Protein AF-A0A1I4B8N2-F1 (afdb_monomer)

Organism: NCBI:txid52441

Foldseek 3Di:
DPDDDPPPDPVNVVVVVVVVVVVVVVVVVVVVVVVVVVVVVLLVVLVVLLCVLCVLLVPAFCLVLLVVLVVQLVQLVVQLVVCVVPVDGDFAADELVVSVVVVVVNLVSLVVSLVSLVVVCVLDVCSVLLSLLLVLLSVQLVVLCVVVSVCDCQRHPYPCCVVCVVSRDNDDPVSSVVSVVSSVSNNVSSVLSVQSSVLSSQQSCCSRCCVVVVHGDDFDDDPDPPRQTRDPVDPVSSVVSVVSSVVRD

Nearest PDB structures (foldseek):
  4tql-assembly1_A  TM=2.173E-01  e=7.889E-01  synthetic construct
  2xra-assembly1_A  TM=4.336E-01  e=7.329E+00  synthetic construct
  6ch2-assembly2_E  TM=2.633E-01  e=3.318E+00  Salmonella enterica subsp. enterica serovar Typhimurium str. LT2
  9ivk-assembly1_A  TM=2.187E-01  e=6.012E+00  artificial sequences

Structure (mmCIF, N/CA/C/O backbone):
data_AF-A0A1I4B8N2-F1
#
_entry.id   AF-A0A1I4B8N2-F1
#
loop_
_atom_site.group_PDB
_atom_site.id
_atom_site.type_symbol
_atom_site.label_atom_id
_atom_site.label_alt_id
_atom_site.label_comp_id
_atom_site.label_asym_id
_atom_site.label_entity_id
_atom_site.label_seq_id
_atom_site.pdbx_PDB_ins_code
_atom_site.Cartn_x
_atom_site.Cartn_y
_atom_site.Cartn_z
_atom_site.occupancy
_atom_site.B_iso_or_equiv
_atom_site.auth_seq_id
_atom_site.auth_comp_id
_atom_site.auth_asym_id
_atom_site.auth_atom_id
_atom_site.pdbx_PDB_model_num
ATOM 1 N N . MET A 1 1 ? 18.619 17.430 -75.298 1.00 40.50 1 MET A N 1
ATOM 2 C CA . MET A 1 1 ? 19.374 16.206 -75.630 1.00 40.50 1 MET A CA 1
ATOM 3 C C . MET A 1 1 ? 20.672 16.285 -74.838 1.00 40.50 1 MET A C 1
ATOM 5 O O . MET A 1 1 ? 21.554 17.033 -75.227 1.00 40.50 1 MET A O 1
ATOM 9 N N . PHE A 1 2 ? 20.723 15.683 -73.644 1.00 41.12 2 PHE A N 1
ATOM 10 C CA . PHE A 1 2 ? 21.960 15.624 -72.857 1.00 41.12 2 PHE A CA 1
ATOM 11 C C . PHE A 1 2 ? 22.847 14.555 -73.503 1.00 41.12 2 PHE A C 1
ATOM 13 O O . PHE A 1 2 ? 22.664 13.366 -73.257 1.00 41.12 2 PHE A O 1
ATOM 20 N N . CYS A 1 3 ? 23.726 14.973 -74.412 1.00 50.66 3 CYS A N 1
ATOM 21 C CA . CYS A 1 3 ? 24.753 14.099 -74.965 1.00 50.66 3 CYS A CA 1
ATOM 22 C C . CYS A 1 3 ? 25.848 13.943 -73.905 1.00 50.66 3 CYS A C 1
ATOM 24 O O . CYS A 1 3 ? 26.567 14.895 -73.616 1.00 50.66 3 CYS A O 1
ATOM 26 N N . PHE A 1 4 ? 25.925 12.761 -73.293 1.00 49.97 4 PHE A N 1
ATOM 27 C CA . PHE A 1 4 ? 27.086 12.345 -72.511 1.00 49.97 4 PHE A CA 1
ATOM 28 C C . PHE A 1 4 ? 28.262 12.169 -73.479 1.00 49.97 4 PHE A C 1
ATOM 30 O O . PHE A 1 4 ? 28.249 11.252 -74.298 1.00 49.97 4 PHE A O 1
ATOM 37 N N . ASP A 1 5 ? 29.242 13.064 -73.406 1.00 55.47 5 ASP A N 1
ATOM 38 C CA . ASP A 1 5 ? 30.529 12.926 -74.089 1.00 55.47 5 ASP A CA 1
ATOM 39 C C . ASP A 1 5 ? 31.440 12.029 -73.218 1.00 55.47 5 ASP A C 1
ATOM 41 O O . ASP A 1 5 ? 31.670 12.368 -72.053 1.00 55.47 5 ASP A O 1
ATOM 45 N N . PRO A 1 6 ? 31.889 10.843 -73.681 1.00 58.75 6 PRO A N 1
ATOM 46 C CA . PRO A 1 6 ? 32.477 9.814 -72.825 1.00 58.75 6 PRO A CA 1
ATOM 47 C C . PRO A 1 6 ? 34.005 9.921 -72.711 1.00 58.75 6 PRO A C 1
ATOM 49 O O . PRO A 1 6 ? 34.690 8.904 -72.587 1.00 58.75 6 PRO A O 1
ATOM 52 N N . THR A 1 7 ? 34.582 11.122 -72.745 1.00 65.56 7 THR A N 1
ATOM 53 C CA . THR A 1 7 ? 35.980 11.281 -72.328 1.00 65.56 7 THR A CA 1
ATOM 54 C C . THR A 1 7 ? 36.017 11.284 -70.805 1.00 65.56 7 THR A C 1
ATOM 56 O O . THR A 1 7 ? 35.696 12.290 -70.176 1.00 65.56 7 THR A O 1
ATOM 59 N N . ILE A 1 8 ? 36.359 10.136 -70.209 1.00 66.06 8 ILE A N 1
ATOM 60 C CA . ILE A 1 8 ? 36.579 9.997 -68.764 1.00 66.06 8 ILE A CA 1
ATOM 61 C C . ILE A 1 8 ? 37.771 10.880 -68.385 1.00 66.06 8 ILE A C 1
ATOM 63 O O . ILE A 1 8 ? 38.924 10.458 -68.441 1.00 66.06 8 ILE A O 1
ATOM 67 N N . ASP A 1 9 ? 37.482 12.126 -68.039 1.00 77.31 9 ASP A N 1
ATOM 68 C CA . ASP A 1 9 ? 38.443 13.056 -67.470 1.00 77.31 9 ASP A CA 1
ATOM 69 C C . ASP A 1 9 ? 38.510 12.862 -65.945 1.00 77.31 9 ASP A C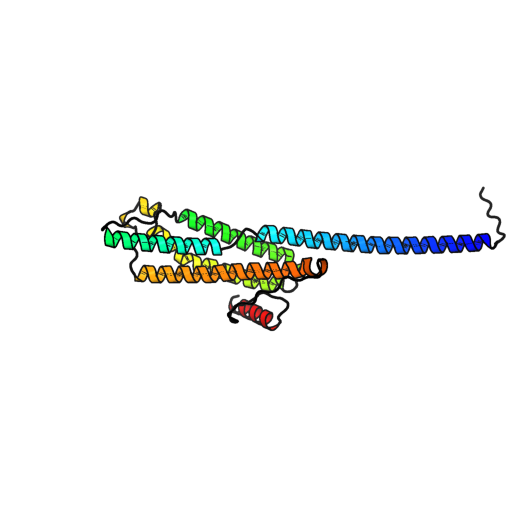 1
ATOM 71 O O . ASP A 1 9 ? 37.558 12.396 -65.308 1.00 77.31 9 ASP A O 1
ATOM 75 N N . TRP A 1 10 ? 39.637 13.227 -65.336 1.00 77.25 10 TRP A N 1
ATOM 76 C CA . TRP A 1 10 ? 39.866 13.124 -63.891 1.00 77.25 10 TRP A CA 1
ATOM 77 C C . TRP A 1 10 ? 38.768 13.829 -63.079 1.00 77.25 10 TRP A C 1
ATOM 79 O O . TRP A 1 10 ? 38.344 13.349 -62.025 1.00 77.25 10 TRP A O 1
ATOM 89 N N . SER A 1 11 ? 38.238 14.924 -63.625 1.00 77.88 11 SER A N 1
ATOM 90 C CA . SER A 1 11 ? 37.082 15.650 -63.097 1.00 77.88 11 SER A CA 1
ATOM 91 C C . SER A 1 11 ? 35.837 14.765 -62.921 1.00 77.88 11 SER A C 1
ATOM 93 O O . SER A 1 11 ? 35.158 14.860 -61.898 1.00 77.88 11 SER A O 1
ATOM 95 N N . THR A 1 12 ? 35.574 13.848 -63.858 1.00 79.38 12 THR A N 1
ATOM 96 C CA . THR A 1 12 ? 34.427 12.926 -63.818 1.00 79.38 12 THR A CA 1
ATOM 97 C C . THR A 1 12 ? 34.603 11.879 -62.716 1.00 79.38 12 THR A C 1
ATOM 99 O O . THR A 1 12 ? 33.656 11.581 -61.991 1.00 79.38 12 THR A O 1
ATOM 102 N N . ILE A 1 13 ? 35.825 11.368 -62.521 1.00 82.38 13 ILE A N 1
ATOM 103 C CA . ILE A 1 13 ? 36.146 10.414 -61.444 1.00 82.38 13 ILE A CA 1
ATOM 104 C C . ILE A 1 13 ? 35.958 11.072 -60.071 1.00 82.38 13 ILE A C 1
ATOM 106 O O . ILE A 1 13 ? 35.319 10.493 -59.191 1.00 82.38 13 ILE A O 1
ATOM 110 N N . VAL A 1 14 ? 36.450 12.303 -59.892 1.00 81.88 14 VAL A N 1
ATOM 111 C CA . VAL A 1 14 ? 36.293 13.062 -58.639 1.00 81.88 14 VAL A CA 1
ATOM 112 C C . VAL A 1 14 ? 34.818 13.345 -58.334 1.00 81.88 14 VAL A C 1
ATOM 114 O O . VAL A 1 14 ? 34.396 13.187 -57.188 1.00 81.88 14 VAL A O 1
ATOM 117 N N . GLN A 1 15 ? 34.013 13.703 -59.339 1.00 82.38 15 GLN A N 1
ATOM 118 C CA . GLN A 1 15 ? 32.567 13.901 -59.169 1.00 82.38 15 GLN A CA 1
ATOM 119 C C . GLN A 1 15 ? 31.849 12.611 -58.755 1.00 82.38 15 GLN A C 1
ATOM 121 O O . GLN A 1 15 ? 30.998 12.642 -57.865 1.00 82.38 15 GLN A O 1
ATOM 126 N N . LEU A 1 16 ? 32.218 11.471 -59.344 1.00 85.00 16 LEU A N 1
ATOM 127 C CA . LEU A 1 16 ? 31.622 10.169 -59.035 1.00 85.00 16 LEU A CA 1
ATOM 128 C C . LEU A 1 16 ? 31.976 9.716 -57.607 1.00 85.00 16 LEU A C 1
ATOM 130 O O . LEU A 1 16 ? 31.099 9.279 -56.861 1.00 85.00 16 LEU A O 1
ATOM 134 N N . VAL A 1 17 ? 33.231 9.909 -57.183 1.00 86.75 17 VAL A N 1
ATOM 135 C CA . VAL A 1 17 ? 33.668 9.664 -55.797 1.00 86.75 17 VAL A CA 1
ATOM 136 C C . VAL A 1 17 ? 32.952 10.600 -54.820 1.00 86.75 17 VAL A C 1
ATOM 138 O O . VAL A 1 17 ? 32.437 10.138 -53.804 1.00 86.75 17 VAL A O 1
ATOM 141 N N . GLY A 1 18 ? 32.854 11.896 -55.132 1.00 86.06 18 GLY A N 1
ATOM 142 C CA . GLY A 1 18 ? 32.132 12.867 -54.305 1.00 86.06 18 GLY A CA 1
ATOM 143 C C . GLY A 1 18 ? 30.652 12.510 -54.135 1.00 86.06 18 GLY A C 1
ATOM 144 O O . GLY A 1 18 ? 30.121 12.583 -53.027 1.00 86.06 18 GLY A O 1
ATOM 145 N N . PHE A 1 19 ? 30.004 12.043 -55.204 1.00 88.69 19 PHE A N 1
ATOM 146 C CA . PHE A 1 19 ? 28.618 11.578 -55.173 1.00 88.69 19 PHE A CA 1
ATOM 147 C C . PHE A 1 19 ? 28.444 10.313 -54.320 1.00 88.69 19 PHE A C 1
ATOM 149 O O . PHE A 1 19 ? 27.523 10.245 -53.505 1.00 88.69 19 PHE A O 1
ATOM 156 N N . LEU A 1 20 ? 29.354 9.339 -54.431 1.00 89.38 20 LEU A N 1
ATOM 157 C CA . LEU A 1 20 ? 29.340 8.137 -53.589 1.00 89.38 20 LEU A CA 1
ATOM 158 C C . LEU A 1 20 ? 29.527 8.473 -52.103 1.00 89.38 20 LEU A C 1
ATOM 160 O O . LEU A 1 20 ? 28.784 7.968 -51.262 1.00 89.38 20 LEU A O 1
ATOM 164 N N . VAL A 1 21 ? 30.469 9.362 -51.774 1.00 91.06 21 VAL A N 1
ATOM 165 C CA . VAL A 1 21 ? 30.689 9.829 -50.396 1.00 91.06 21 VAL A CA 1
ATOM 166 C C . VAL A 1 21 ? 29.456 10.561 -49.861 1.00 91.06 21 VAL A C 1
ATOM 168 O O . VAL A 1 21 ? 29.052 10.320 -48.721 1.00 91.06 21 VAL A O 1
ATOM 171 N N . ALA A 1 22 ? 28.813 11.406 -50.672 1.00 87.62 22 ALA A N 1
ATOM 172 C CA . ALA A 1 22 ? 27.570 12.074 -50.297 1.00 87.62 22 ALA A CA 1
ATOM 173 C C . ALA A 1 22 ? 26.444 11.063 -50.013 1.00 87.62 22 ALA A C 1
ATOM 175 O O . ALA A 1 22 ? 25.787 11.165 -48.977 1.00 87.62 22 ALA A O 1
ATOM 176 N N . ILE A 1 23 ? 26.269 10.045 -50.864 1.00 90.44 23 ILE A N 1
ATOM 177 C CA . ILE A 1 23 ? 25.277 8.978 -50.660 1.00 90.44 23 ILE A CA 1
ATOM 178 C C . ILE A 1 23 ? 25.532 8.229 -49.348 1.00 90.44 23 ILE A C 1
ATOM 180 O O . ILE A 1 23 ? 24.618 8.084 -48.535 1.00 90.44 23 ILE A O 1
ATOM 184 N N . VAL A 1 24 ? 26.767 7.774 -49.113 1.00 91.56 24 VAL A N 1
ATOM 185 C CA . VAL A 1 24 ? 27.136 7.057 -47.880 1.00 91.56 24 VAL A CA 1
ATOM 186 C C . VAL A 1 24 ? 26.887 7.929 -46.650 1.00 91.56 24 VAL A C 1
ATOM 188 O O . VAL A 1 24 ? 26.341 7.452 -45.655 1.00 91.56 24 VAL A O 1
ATOM 191 N N . THR A 1 25 ? 27.218 9.219 -46.731 1.00 91.00 25 THR A N 1
ATOM 192 C CA . THR A 1 25 ? 26.997 10.180 -45.644 1.00 91.00 25 THR A CA 1
ATOM 193 C C . THR A 1 25 ? 25.508 10.352 -45.344 1.00 91.00 25 THR A C 1
ATOM 195 O O . THR A 1 25 ? 25.118 10.312 -44.179 1.00 91.00 25 THR A O 1
ATOM 198 N N . VAL A 1 26 ? 24.659 10.477 -46.371 1.00 90.69 26 VAL A N 1
ATOM 199 C CA . VAL A 1 26 ? 23.196 10.564 -46.212 1.00 90.69 26 VAL A CA 1
ATOM 200 C C . VAL A 1 26 ? 22.637 9.286 -45.588 1.00 90.69 26 VAL A C 1
ATOM 202 O O . VAL A 1 26 ? 21.861 9.371 -44.639 1.00 90.69 26 VAL A O 1
ATOM 205 N N . PHE A 1 27 ? 23.060 8.100 -46.040 1.00 89.31 27 PHE A N 1
ATOM 206 C CA . PHE A 1 27 ? 22.623 6.835 -45.437 1.00 89.31 27 PHE A CA 1
ATOM 207 C C . PHE A 1 27 ? 23.040 6.714 -43.970 1.00 89.31 27 PHE A C 1
ATOM 209 O O . PHE A 1 27 ? 22.224 6.327 -43.130 1.00 89.31 27 PHE A O 1
ATOM 216 N N . TYR 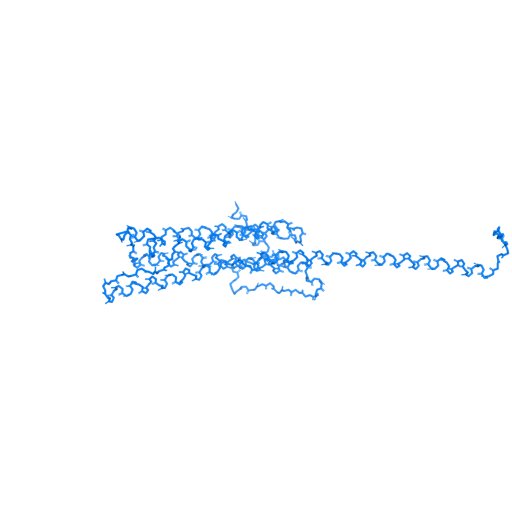A 1 28 ? 24.281 7.085 -43.648 1.00 92.94 28 TYR A N 1
ATOM 217 C CA . TYR A 1 28 ? 24.771 7.099 -42.274 1.00 92.94 28 TYR A CA 1
ATOM 218 C C . TYR A 1 28 ? 23.970 8.077 -41.401 1.00 92.94 28 TYR A C 1
ATOM 220 O O . TYR A 1 28 ? 23.503 7.701 -40.325 1.00 92.94 28 TYR A O 1
ATOM 228 N N . GLN A 1 29 ? 23.727 9.300 -41.886 1.00 87.44 29 GLN A N 1
ATOM 229 C CA . GLN A 1 29 ? 22.926 10.307 -41.184 1.00 87.44 29 GLN A CA 1
ATOM 230 C C . GLN A 1 29 ? 21.475 9.862 -40.989 1.00 87.44 29 GLN A C 1
ATOM 232 O O . GLN A 1 29 ? 20.949 9.994 -39.887 1.00 87.44 29 GLN A O 1
ATOM 237 N N . MET A 1 30 ? 20.834 9.287 -42.009 1.00 88.06 30 MET A N 1
ATOM 238 C CA . MET A 1 30 ? 19.473 8.757 -41.895 1.00 88.06 30 MET A CA 1
ATOM 239 C C . MET A 1 30 ? 19.398 7.617 -40.879 1.00 88.06 30 MET A C 1
ATOM 241 O O . MET A 1 30 ? 18.445 7.545 -40.104 1.00 88.06 30 MET A O 1
ATOM 245 N N . HIS A 1 31 ? 20.390 6.724 -40.856 1.00 88.50 31 HIS A N 1
ATOM 246 C CA . HIS A 1 31 ? 20.424 5.640 -39.880 1.00 88.50 31 HIS A CA 1
ATOM 247 C C . HIS A 1 31 ? 20.619 6.173 -38.454 1.00 88.50 31 HIS A C 1
ATOM 249 O O . HIS A 1 31 ? 19.859 5.810 -37.555 1.00 88.50 31 HIS A O 1
ATOM 255 N N . ALA A 1 32 ? 21.558 7.104 -38.261 1.00 89.19 32 ALA A N 1
ATOM 256 C CA . ALA A 1 32 ? 21.772 7.778 -36.983 1.00 89.19 32 ALA A CA 1
ATOM 257 C C . ALA A 1 32 ? 20.516 8.537 -36.514 1.00 89.19 32 ALA A C 1
ATOM 259 O O . ALA A 1 32 ? 20.112 8.402 -35.362 1.00 89.19 32 ALA A O 1
ATOM 260 N N . GLN A 1 33 ? 19.834 9.260 -37.409 1.00 89.06 33 GLN A N 1
ATOM 261 C CA . GLN A 1 33 ? 18.582 9.960 -37.103 1.00 89.06 33 GLN A CA 1
ATOM 262 C C . GLN A 1 33 ? 17.455 9.002 -36.711 1.00 89.06 33 GLN A C 1
ATOM 264 O O . GLN A 1 33 ? 16.741 9.273 -35.748 1.00 89.06 33 GLN A O 1
ATOM 269 N N . ARG A 1 34 ? 17.294 7.867 -37.405 1.00 88.56 34 ARG A N 1
ATOM 270 C CA . ARG A 1 34 ? 16.289 6.851 -37.039 1.00 88.56 34 ARG A CA 1
ATOM 271 C C . ARG A 1 34 ? 16.570 6.255 -35.663 1.00 88.56 34 ARG A C 1
ATOM 273 O O . ARG A 1 34 ? 15.633 6.046 -34.896 1.00 88.56 34 ARG A O 1
ATOM 280 N N . ASN A 1 35 ? 17.839 6.016 -35.339 1.00 90.00 35 ASN A N 1
ATOM 281 C CA . ASN A 1 35 ? 18.234 5.523 -34.021 1.00 90.00 35 ASN A CA 1
ATOM 282 C C . ASN A 1 35 ? 17.933 6.559 -32.928 1.00 90.00 35 ASN A C 1
ATOM 284 O O . ASN A 1 35 ? 17.297 6.207 -31.938 1.00 90.00 35 ASN A O 1
ATOM 288 N N . LEU A 1 36 ? 18.263 7.836 -33.153 1.00 88.38 36 LEU A N 1
ATOM 289 C CA . LEU A 1 36 ? 17.931 8.932 -32.233 1.00 88.38 36 LEU A CA 1
ATOM 290 C C . LEU A 1 36 ? 16.417 9.109 -32.048 1.00 88.38 36 LEU A C 1
ATOM 292 O O . LEU A 1 36 ? 15.953 9.305 -30.930 1.00 88.38 36 LEU A O 1
ATOM 296 N N . GLN A 1 37 ? 15.624 9.004 -33.118 1.00 89.12 37 GLN A N 1
ATOM 297 C CA . GLN A 1 37 ? 14.160 9.060 -33.028 1.00 89.12 37 GLN A CA 1
ATOM 298 C C . GLN A 1 37 ? 13.593 7.884 -32.233 1.00 89.12 37 GLN A C 1
ATOM 300 O O . GLN A 1 37 ? 12.707 8.072 -31.402 1.00 89.12 37 GLN A O 1
ATOM 305 N N . ARG A 1 38 ? 14.113 6.673 -32.464 1.00 89.44 38 ARG A N 1
ATOM 306 C CA . ARG A 1 38 ? 13.703 5.475 -31.727 1.00 89.44 38 ARG A CA 1
ATOM 307 C C . ARG A 1 38 ? 14.038 5.595 -30.245 1.00 89.44 38 ARG A C 1
ATOM 309 O O . ARG A 1 38 ? 13.217 5.227 -29.410 1.00 89.44 38 ARG A O 1
ATOM 316 N N . GLU A 1 39 ? 15.228 6.094 -29.928 1.00 88.25 39 GLU A N 1
ATOM 317 C CA . GLU A 1 39 ? 15.654 6.323 -28.552 1.00 88.25 39 GLU A CA 1
ATOM 318 C C . GLU A 1 39 ? 14.778 7.381 -27.885 1.00 88.25 39 GLU A C 1
ATOM 320 O O . GLU A 1 39 ? 14.166 7.085 -26.864 1.00 88.25 39 GLU A O 1
ATOM 325 N N . LYS A 1 40 ? 14.595 8.544 -28.516 1.00 89.62 40 LYS A N 1
ATOM 326 C CA . LYS A 1 40 ? 13.701 9.597 -28.024 1.00 89.62 40 LYS A CA 1
ATOM 327 C C . LYS A 1 40 ? 12.291 9.069 -27.745 1.00 89.62 40 LYS A C 1
ATOM 329 O O . LYS A 1 40 ? 11.766 9.275 -26.657 1.00 89.62 40 LYS A O 1
ATOM 334 N N . HIS A 1 41 ? 11.703 8.329 -28.686 1.00 89.81 41 HIS A N 1
ATOM 335 C CA . HIS A 1 41 ? 10.361 7.773 -28.513 1.00 89.81 41 HIS A CA 1
ATOM 336 C C . HIS A 1 41 ? 10.294 6.757 -27.365 1.00 89.81 41 HIS A C 1
ATOM 338 O O . HIS A 1 41 ? 9.332 6.733 -26.600 1.00 89.81 41 HIS A O 1
ATOM 344 N N . ARG A 1 42 ? 11.334 5.931 -27.198 1.00 87.19 42 ARG A N 1
ATOM 345 C CA . ARG A 1 42 ? 11.434 5.010 -26.061 1.00 87.19 42 ARG A CA 1
ATOM 346 C C . ARG A 1 42 ? 11.479 5.768 -24.733 1.00 87.19 42 ARG A C 1
ATOM 348 O O . ARG A 1 42 ? 10.791 5.365 -23.802 1.00 87.19 42 ARG A O 1
ATOM 355 N N . GLN A 1 43 ? 12.259 6.843 -24.653 1.00 89.44 43 GLN A N 1
ATOM 356 C CA . GLN A 1 43 ? 12.365 7.669 -23.448 1.00 89.44 43 GLN A CA 1
ATOM 357 C C . GLN A 1 43 ? 11.028 8.345 -23.115 1.00 89.44 43 GLN A C 1
ATOM 359 O O . GLN A 1 43 ? 10.576 8.282 -21.974 1.00 89.44 43 GLN A O 1
ATOM 364 N N . GLU A 1 44 ? 10.345 8.907 -24.115 1.00 90.19 44 GLU A N 1
ATOM 365 C CA . GLU A 1 44 ? 9.002 9.485 -23.960 1.00 90.19 44 GLU A CA 1
ATOM 366 C C . GLU A 1 44 ? 7.991 8.450 -23.442 1.00 90.19 44 GLU A C 1
ATOM 368 O O . GLU A 1 44 ? 7.220 8.736 -22.525 1.00 90.19 44 GLU A O 1
ATOM 373 N N . LEU A 1 45 ? 8.024 7.222 -23.974 1.00 88.31 45 LEU A N 1
ATOM 374 C CA . LEU A 1 45 ? 7.178 6.126 -23.497 1.00 88.31 45 LEU A CA 1
ATOM 375 C C . LEU A 1 45 ? 7.493 5.735 -22.047 1.00 88.31 45 LEU A C 1
ATOM 377 O O . LEU A 1 45 ? 6.564 5.482 -21.279 1.00 88.31 45 LEU A O 1
ATOM 381 N N . GLN A 1 46 ? 8.771 5.692 -21.658 1.00 89.25 46 GLN A N 1
ATOM 382 C CA . GLN A 1 46 ? 9.182 5.386 -20.283 1.00 89.25 46 GLN A CA 1
ATOM 383 C C . GLN A 1 46 ? 8.672 6.439 -19.297 1.00 89.25 46 GLN A C 1
ATOM 385 O O . GLN A 1 46 ? 8.062 6.082 -18.288 1.00 89.25 46 GLN A O 1
ATOM 390 N N . VAL A 1 47 ? 8.861 7.722 -19.615 1.00 89.06 47 VAL A N 1
ATOM 391 C CA . VAL A 1 47 ? 8.392 8.841 -18.786 1.00 89.06 47 VAL A CA 1
ATOM 392 C C . VAL A 1 47 ? 6.867 8.844 -18.695 1.00 89.06 47 VAL A C 1
ATOM 394 O O . VAL A 1 47 ? 6.330 8.827 -17.593 1.00 89.06 47 VAL A O 1
ATOM 397 N N . SER A 1 48 ? 6.159 8.746 -19.825 1.00 89.31 48 SER A N 1
ATOM 398 C CA . SER A 1 48 ? 4.689 8.732 -19.834 1.00 89.31 48 SER A CA 1
ATOM 399 C C . SER A 1 48 ? 4.106 7.538 -19.071 1.00 89.31 48 SER A C 1
ATOM 401 O O . SER A 1 48 ? 3.070 7.655 -18.416 1.00 89.31 48 SER A O 1
ATOM 403 N N . THR A 1 49 ? 4.760 6.375 -19.139 1.00 86.56 49 THR A N 1
ATOM 404 C CA . THR A 1 49 ? 4.349 5.192 -18.372 1.00 86.56 49 THR A CA 1
ATOM 405 C C . THR A 1 49 ? 4.537 5.421 -16.877 1.00 86.56 49 THR A C 1
ATOM 407 O O . THR A 1 49 ? 3.622 5.148 -16.102 1.00 86.56 49 THR A O 1
ATOM 410 N N . TYR A 1 50 ? 5.687 5.967 -16.474 1.00 88.62 50 TYR A N 1
ATOM 411 C CA . TYR A 1 50 ? 5.959 6.303 -15.080 1.00 88.62 50 TYR A CA 1
ATOM 412 C C . TYR A 1 50 ? 4.940 7.309 -14.529 1.00 88.62 50 TYR A C 1
ATOM 414 O O . TYR A 1 50 ? 4.345 7.056 -13.486 1.00 88.62 50 TYR A O 1
ATOM 422 N N . GLU A 1 51 ? 4.681 8.403 -15.251 1.00 88.25 51 GLU A N 1
ATOM 423 C CA . GLU A 1 51 ? 3.717 9.435 -14.848 1.00 88.25 51 GLU A CA 1
ATOM 424 C C . GLU A 1 51 ? 2.318 8.851 -14.620 1.00 88.25 51 GLU A C 1
ATOM 426 O O . GLU A 1 51 ? 1.725 9.076 -13.567 1.00 88.25 51 GLU A O 1
ATOM 431 N N . LYS A 1 52 ? 1.825 8.017 -15.548 1.00 86.00 52 LYS A N 1
ATOM 432 C CA . LYS A 1 52 ? 0.513 7.353 -15.426 1.00 86.00 52 LYS A CA 1
ATOM 433 C C . LYS A 1 52 ? 0.414 6.429 -14.213 1.00 86.00 52 LYS A C 1
ATOM 435 O O . LYS A 1 52 ? -0.666 6.291 -13.636 1.00 86.00 52 LYS A O 1
ATOM 440 N N . ILE A 1 53 ? 1.505 5.749 -13.860 1.00 84.69 53 ILE A N 1
ATOM 441 C CA . ILE A 1 53 ? 1.548 4.864 -12.691 1.00 84.69 53 ILE A CA 1
ATOM 442 C C . ILE A 1 53 ? 1.569 5.704 -11.411 1.00 84.69 53 ILE A C 1
ATOM 444 O O . ILE A 1 53 ? 0.754 5.477 -10.518 1.00 84.69 53 ILE A O 1
ATOM 448 N N . VAL A 1 54 ? 2.453 6.701 -11.333 1.00 85.19 54 VAL A N 1
ATOM 449 C CA . VAL A 1 54 ? 2.632 7.526 -10.131 1.00 85.19 54 VAL A CA 1
ATOM 450 C C . VAL A 1 54 ? 1.410 8.378 -9.823 1.00 85.19 54 VAL A C 1
ATOM 452 O O . VAL A 1 54 ? 1.013 8.430 -8.662 1.00 85.19 54 VAL A O 1
ATOM 455 N N . GLU A 1 55 ? 0.762 8.970 -10.828 1.00 85.94 55 GLU A N 1
ATOM 456 C CA . GLU A 1 55 ? -0.481 9.737 -10.649 1.00 85.94 55 GLU A CA 1
ATOM 457 C C . GLU A 1 55 ? -1.567 8.907 -9.945 1.00 85.94 55 GLU A C 1
ATOM 459 O O . GLU A 1 55 ? -2.344 9.415 -9.138 1.00 85.94 55 GLU A O 1
ATOM 464 N N . ARG A 1 56 ? -1.600 7.595 -10.204 1.00 80.12 56 ARG A N 1
ATOM 465 C CA . ARG A 1 56 ? -2.545 6.677 -9.560 1.00 80.12 56 ARG A CA 1
ATOM 466 C C . ARG A 1 56 ? -2.103 6.230 -8.169 1.00 80.12 56 ARG A C 1
ATOM 468 O O . ARG A 1 56 ? -2.960 5.870 -7.367 1.00 80.12 56 ARG A O 1
ATOM 475 N N . MET A 1 57 ? -0.803 6.245 -7.880 1.00 80.81 57 MET A N 1
ATOM 476 C CA . MET A 1 57 ? -0.242 5.850 -6.583 1.00 80.81 57 MET A CA 1
ATOM 477 C C . MET A 1 57 ? -0.218 6.995 -5.562 1.00 80.81 57 MET A C 1
ATOM 479 O O . MET A 1 57 ? -0.336 6.740 -4.367 1.00 80.81 57 MET A O 1
ATOM 483 N N . SER A 1 58 ? -0.119 8.254 -6.002 1.00 69.56 58 SER A N 1
ATOM 484 C CA . SER A 1 58 ? 0.143 9.415 -5.136 1.00 69.56 58 SER A CA 1
ATOM 485 C C . SER A 1 58 ? -0.979 9.796 -4.161 1.00 69.56 58 SER A C 1
ATOM 487 O O . SER A 1 58 ? -0.774 10.673 -3.326 1.00 69.56 58 SER A O 1
ATOM 489 N N . PHE A 1 59 ? -2.155 9.163 -4.234 1.00 65.50 59 PHE A N 1
ATOM 490 C CA . PHE A 1 59 ? -3.348 9.586 -3.482 1.00 65.50 59 PHE A CA 1
ATOM 491 C C . PHE A 1 59 ? -3.942 8.525 -2.554 1.00 65.50 59 PHE A C 1
ATOM 493 O O . PHE A 1 59 ? -4.997 8.760 -1.965 1.00 65.50 59 PHE A O 1
ATOM 500 N N . VAL A 1 60 ? -3.309 7.359 -2.409 1.00 80.25 60 VAL A N 1
ATOM 501 C CA . VAL A 1 60 ? -3.924 6.242 -1.684 1.00 80.25 60 VAL A CA 1
ATOM 502 C C . VAL A 1 60 ? -2.961 5.674 -0.648 1.00 80.25 60 VAL A C 1
ATOM 504 O O . VAL A 1 60 ? -2.082 4.883 -0.973 1.00 80.25 60 VAL A O 1
ATOM 507 N N . SER A 1 61 ? -3.149 6.063 0.616 1.00 86.38 61 SER A N 1
ATOM 508 C CA . SER A 1 61 ? -2.429 5.482 1.752 1.00 86.38 61 SER A CA 1
ATOM 509 C C . SER A 1 61 ? -3.399 5.096 2.873 1.00 86.38 61 SER A C 1
ATOM 511 O O . SER A 1 61 ? -4.134 5.960 3.359 1.00 86.38 61 SER A O 1
ATOM 513 N N . PRO A 1 62 ? -3.404 3.827 3.324 1.00 93.31 62 PRO A N 1
ATOM 514 C CA . PRO A 1 62 ? -4.246 3.386 4.437 1.00 93.31 62 PRO A CA 1
ATOM 515 C C . PRO A 1 62 ? -3.763 3.894 5.802 1.00 93.31 62 PRO A C 1
ATOM 517 O O . PRO A 1 62 ? -4.532 3.872 6.760 1.00 93.31 62 PRO A O 1
ATOM 520 N N . VAL A 1 63 ? -2.534 4.419 5.893 1.00 94.19 63 VAL A N 1
ATOM 521 C CA . VAL A 1 63 ? -1.966 4.961 7.139 1.00 94.19 63 VAL A CA 1
ATOM 522 C C . VAL A 1 63 ? -2.819 6.103 7.697 1.00 94.19 63 VAL A C 1
ATOM 524 O O . VAL A 1 63 ? -3.014 6.188 8.905 1.00 94.19 63 VAL A O 1
ATOM 527 N N . GLY A 1 64 ? -3.394 6.947 6.833 1.00 92.81 64 GLY A N 1
ATOM 528 C CA . GLY A 1 64 ? -4.288 8.023 7.273 1.00 92.81 64 GLY A CA 1
ATOM 529 C C . GLY A 1 64 ? -5.513 7.497 8.027 1.00 92.81 64 GLY A C 1
ATOM 530 O O . GLY A 1 64 ? -5.842 8.010 9.092 1.00 92.81 64 GLY A O 1
ATOM 531 N N . VAL A 1 65 ? -6.129 6.420 7.527 1.00 93.94 65 VAL A N 1
ATOM 532 C CA . VAL A 1 65 ? -7.275 5.762 8.177 1.00 93.94 65 VAL A CA 1
ATOM 533 C C . VAL A 1 65 ? -6.856 5.124 9.505 1.00 93.94 65 VAL A C 1
ATOM 535 O O . VAL A 1 65 ? -7.575 5.239 10.495 1.00 93.94 65 VAL A O 1
ATOM 538 N N . ALA A 1 66 ? -5.671 4.507 9.562 1.00 95.06 66 ALA A N 1
ATOM 539 C CA . ALA A 1 66 ? -5.142 3.936 10.802 1.00 95.06 66 ALA A CA 1
ATOM 540 C C . ALA A 1 66 ? -4.955 5.010 11.885 1.00 95.06 66 ALA A C 1
ATOM 542 O O . ALA A 1 66 ? -5.358 4.821 13.032 1.00 95.06 66 ALA A O 1
ATOM 543 N N . MET A 1 67 ? -4.427 6.180 11.510 1.00 95.38 67 MET A N 1
ATOM 544 C CA . MET A 1 67 ? -4.308 7.318 12.425 1.00 95.38 67 MET A CA 1
ATOM 545 C C . MET A 1 67 ? -5.671 7.813 12.913 1.00 95.38 67 MET A C 1
ATOM 547 O O . MET A 1 67 ? -5.815 8.121 14.096 1.00 95.38 67 MET A O 1
ATOM 551 N N . THR A 1 68 ? -6.686 7.841 12.045 1.00 95.19 68 THR A N 1
ATOM 552 C CA . THR A 1 68 ? -8.055 8.177 12.456 1.00 95.19 68 THR A CA 1
ATOM 553 C C . THR A 1 68 ? -8.569 7.221 13.530 1.00 95.19 68 THR A C 1
ATOM 555 O O . THR A 1 68 ? -9.157 7.683 14.505 1.00 95.19 68 THR A O 1
ATOM 558 N N . PHE A 1 69 ? -8.302 5.916 13.430 1.00 96.25 69 PHE A N 1
ATOM 559 C CA . PHE A 1 69 ? -8.720 4.971 14.467 1.00 96.25 69 PHE A CA 1
ATOM 560 C C . PHE A 1 69 ? -8.036 5.193 15.816 1.00 96.25 69 PHE A C 1
ATOM 562 O O . PHE A 1 69 ? -8.710 5.133 16.844 1.00 96.25 69 PHE A O 1
ATOM 569 N N . HIS A 1 70 ? -6.749 5.543 15.842 1.00 96.00 70 HIS A N 1
ATOM 570 C CA . HIS A 1 70 ? -6.093 5.937 17.094 1.00 96.00 70 HIS A CA 1
ATOM 571 C C . HIS A 1 70 ? -6.710 7.204 17.708 1.00 96.00 70 HIS A C 1
ATOM 573 O O . HIS A 1 70 ? -6.869 7.283 18.927 1.00 96.00 70 HIS A O 1
ATOM 579 N N . ILE A 1 71 ? -7.104 8.180 16.883 1.00 96.12 71 ILE A N 1
ATOM 580 C CA . ILE A 1 71 ? -7.804 9.387 17.353 1.00 96.12 71 ILE A CA 1
ATOM 581 C C . ILE A 1 71 ? -9.167 9.018 17.953 1.00 96.12 71 ILE A C 1
ATOM 583 O O . ILE A 1 71 ? -9.519 9.505 19.029 1.00 96.12 71 ILE A O 1
ATOM 587 N N . VAL A 1 72 ? -9.916 8.132 17.289 1.00 95.06 72 VAL A N 1
ATOM 588 C CA . VAL A 1 72 ? -11.200 7.614 17.786 1.00 95.06 72 VAL A CA 1
ATOM 589 C C . VAL A 1 72 ? -11.017 6.913 19.134 1.00 95.06 72 VAL A C 1
ATOM 591 O O . VAL A 1 72 ? -11.770 7.192 20.066 1.00 95.06 72 VAL A O 1
ATOM 594 N N . TYR A 1 73 ? -9.994 6.066 19.271 1.00 95.44 73 TYR A N 1
ATOM 595 C CA . TYR A 1 73 ? -9.665 5.392 20.528 1.00 95.44 73 TYR A CA 1
ATOM 596 C C . TYR A 1 73 ? -9.402 6.386 21.665 1.00 95.44 73 TYR A C 1
ATOM 598 O O . TYR A 1 73 ? -10.041 6.306 22.712 1.00 95.44 73 TYR A O 1
ATOM 606 N N . GLY A 1 74 ? -8.526 7.373 21.447 1.00 95.69 74 GLY A N 1
ATOM 607 C CA . GLY A 1 74 ? -8.222 8.380 22.467 1.00 95.69 74 GLY A CA 1
ATOM 608 C C . GLY A 1 74 ? -9.443 9.229 22.843 1.00 95.69 74 GLY A C 1
ATOM 609 O O . GLY A 1 74 ? -9.613 9.622 23.996 1.00 95.69 74 GLY A O 1
ATOM 610 N N . ALA A 1 75 ? -10.345 9.497 21.898 1.00 95.25 75 ALA A N 1
ATOM 611 C CA . ALA A 1 75 ? -11.597 10.186 22.198 1.00 95.25 75 ALA A CA 1
ATOM 612 C C . ALA A 1 75 ? -12.560 9.325 23.034 1.00 95.25 75 ALA A C 1
ATOM 614 O O . ALA A 1 75 ? -13.212 9.854 23.936 1.00 95.25 75 ALA A O 1
ATOM 615 N N . LEU A 1 76 ? -12.635 8.017 22.763 1.00 94.38 76 LEU A N 1
ATOM 616 C CA . LEU A 1 76 ? -13.426 7.065 23.551 1.00 94.38 76 LEU A CA 1
ATOM 617 C C . LEU A 1 76 ? -12.904 6.950 24.985 1.00 94.38 76 LEU A C 1
ATOM 619 O O . LEU A 1 76 ? -13.693 7.009 25.927 1.00 94.38 76 LEU A O 1
ATOM 623 N N . GLU A 1 77 ? -11.588 6.847 25.157 1.00 94.25 77 GLU A N 1
ATOM 624 C CA . GLU A 1 77 ? -10.942 6.808 26.471 1.00 94.25 77 GLU A CA 1
ATOM 625 C C . GLU A 1 77 ? -11.272 8.071 27.281 1.00 94.25 77 GLU A C 1
ATOM 627 O O . GLU A 1 77 ? -11.782 7.993 28.401 1.00 94.25 77 GLU A O 1
ATOM 632 N N . ASN A 1 78 ? -11.121 9.248 26.666 1.00 94.00 78 ASN A N 1
ATOM 633 C CA . ASN A 1 78 ? -11.491 10.523 27.281 1.00 94.00 78 ASN A CA 1
ATOM 634 C C . ASN A 1 78 ? -12.983 10.607 27.649 1.00 94.00 78 ASN A C 1
ATOM 636 O O . ASN A 1 78 ? -13.334 11.205 28.668 1.00 94.00 78 ASN A O 1
ATOM 640 N N . ALA A 1 79 ? -13.875 10.028 26.840 1.00 92.25 79 ALA A N 1
ATOM 641 C CA . ALA A 1 79 ? -15.307 9.983 27.137 1.00 92.25 79 ALA A CA 1
ATOM 642 C C . ALA A 1 79 ? -15.613 9.121 28.374 1.00 92.25 79 ALA A C 1
ATOM 644 O O . ALA A 1 79 ? -16.460 9.489 29.193 1.00 92.25 79 ALA A O 1
ATOM 645 N N . VAL A 1 80 ? -14.905 8.001 28.545 1.00 91.94 80 VAL A N 1
ATOM 646 C CA . VAL A 1 80 ? -15.049 7.128 29.720 1.00 91.94 80 VAL A CA 1
ATOM 647 C C . VAL A 1 80 ? -14.456 7.771 30.973 1.00 91.94 80 VAL A C 1
ATOM 649 O O . VAL A 1 80 ? -15.099 7.744 32.021 1.00 91.94 80 VAL A O 1
ATOM 652 N N . ILE A 1 81 ? -13.299 8.430 30.870 1.00 92.31 81 ILE A N 1
ATOM 653 C CA . ILE A 1 81 ? -12.713 9.195 31.984 1.00 92.31 81 ILE A CA 1
ATOM 654 C C . ILE A 1 81 ? -13.695 10.272 32.463 1.00 92.31 81 ILE A C 1
ATOM 656 O O . ILE A 1 81 ? -14.041 10.314 33.643 1.00 92.31 81 ILE A O 1
ATOM 660 N N . LYS A 1 82 ? -14.251 11.068 31.540 1.00 92.31 82 LYS A N 1
ATOM 661 C CA . LYS A 1 82 ? -15.257 12.090 31.873 1.00 92.31 82 LYS A CA 1
ATOM 662 C C . LYS A 1 82 ? -16.507 11.504 32.515 1.00 92.31 82 LYS A C 1
ATOM 664 O O . LYS A 1 82 ? -17.062 12.121 33.422 1.00 92.31 82 LYS A O 1
ATOM 669 N N . LYS A 1 83 ? -16.962 10.326 32.080 1.00 90.75 83 LYS A N 1
ATOM 670 C CA . LYS A 1 83 ? -18.077 9.626 32.731 1.00 90.75 83 LYS A CA 1
ATOM 671 C C . LYS A 1 83 ? -17.744 9.286 34.181 1.00 90.75 83 LYS A C 1
ATOM 673 O O . LYS A 1 83 ? -18.588 9.491 35.045 1.00 90.75 83 LYS A O 1
ATOM 678 N N . ASN A 1 84 ? -16.541 8.790 34.454 1.00 90.25 84 ASN A N 1
ATOM 679 C CA . ASN A 1 84 ? -16.125 8.443 35.814 1.00 90.25 84 ASN A CA 1
ATOM 680 C C . ASN A 1 84 ? -16.036 9.681 36.723 1.00 90.25 84 ASN A C 1
ATOM 682 O O . ASN A 1 84 ? -16.333 9.585 37.910 1.00 90.25 84 ASN A O 1
ATOM 686 N N . GLU A 1 85 ? -15.688 10.843 36.167 1.00 92.88 85 GLU A N 1
ATOM 687 C CA . GLU A 1 85 ? -15.613 12.115 36.900 1.00 92.88 85 GLU A CA 1
ATOM 688 C C . GLU A 1 85 ? -16.979 12.795 37.095 1.00 92.88 85 GLU A C 1
ATOM 690 O O . GLU A 1 85 ? -17.253 13.358 38.152 1.00 92.88 85 GLU A O 1
ATOM 695 N N . THR A 1 86 ? -17.841 12.770 36.073 1.00 91.56 86 THR A N 1
ATOM 696 C CA . THR A 1 86 ? -19.080 13.576 36.014 1.00 91.56 86 THR A CA 1
ATOM 697 C C . THR A 1 86 ? -20.366 12.758 36.144 1.00 91.56 86 THR A C 1
ATOM 699 O O . THR A 1 86 ? -21.459 13.319 36.205 1.00 91.56 86 THR A O 1
ATOM 702 N N . GLY A 1 87 ? -20.265 11.429 36.128 1.00 88.50 87 GLY A N 1
ATOM 703 C CA . GLY A 1 87 ? -21.394 10.497 36.095 1.00 88.50 87 GLY A CA 1
ATOM 704 C C . GLY A 1 87 ? -22.093 10.380 34.736 1.00 88.50 87 GLY A C 1
ATOM 705 O O . GLY A 1 87 ? -22.930 9.495 34.566 1.00 88.50 87 GLY A O 1
ATOM 706 N N . THR A 1 88 ? -21.757 11.224 33.754 1.00 86.31 88 THR A N 1
ATOM 707 C CA . THR A 1 88 ? -22.449 11.280 32.457 1.00 86.31 88 THR A CA 1
ATOM 708 C C . THR A 1 88 ? -21.534 10.828 31.325 1.00 86.31 88 THR A C 1
ATOM 710 O O . THR A 1 88 ? -20.449 11.373 31.138 1.00 86.31 88 THR A O 1
ATOM 713 N N . TYR A 1 89 ? -21.978 9.843 30.542 1.00 86.25 89 TYR A N 1
ATOM 714 C CA . TYR A 1 89 ? -21.266 9.410 29.341 1.00 86.25 89 TYR A CA 1
ATOM 715 C C . TYR A 1 89 ? -21.729 10.213 28.129 1.00 86.25 89 TYR A C 1
ATOM 717 O O . TYR A 1 89 ? -22.926 10.287 27.856 1.00 86.25 89 TYR A O 1
ATOM 725 N N . VAL A 1 90 ? -20.775 10.780 27.393 1.00 86.56 90 VAL A N 1
ATOM 726 C CA . VAL A 1 90 ? -21.029 11.438 26.111 1.00 86.56 90 VAL A CA 1
ATOM 727 C C . VAL A 1 90 ? -20.171 10.741 25.058 1.00 86.56 90 VAL A C 1
ATOM 729 O O . VAL A 1 90 ? -18.948 10.903 25.094 1.00 86.56 90 VAL A O 1
ATOM 732 N N . PRO A 1 91 ? -20.766 9.951 24.148 1.00 87.25 91 PRO A N 1
ATOM 733 C CA . PRO A 1 91 ? -20.013 9.288 23.092 1.00 87.25 91 PRO A CA 1
ATOM 734 C C . PRO A 1 91 ? -19.297 10.306 22.191 1.00 87.25 91 PRO A C 1
ATOM 736 O O . PRO A 1 91 ? -19.819 11.399 21.945 1.00 87.25 91 PRO A O 1
ATOM 739 N N . PRO A 1 92 ? -18.115 9.963 21.658 1.00 91.06 92 PRO A N 1
ATOM 740 C CA . PRO A 1 92 ? -17.425 10.805 20.693 1.00 91.06 92 PRO A CA 1
ATOM 741 C C . PRO A 1 92 ? -18.261 11.055 19.422 1.00 91.06 92 PRO A C 1
ATOM 743 O O . PRO A 1 92 ? -18.885 10.121 18.905 1.00 91.06 92 PRO A O 1
ATOM 746 N N . PRO A 1 93 ? -18.238 12.281 18.864 1.00 89.69 93 PRO A N 1
ATOM 747 C CA . PRO A 1 93 ? -19.052 12.672 17.712 1.00 89.69 93 PRO A CA 1
ATOM 748 C C . PRO A 1 93 ? -18.419 12.258 16.375 1.00 89.69 93 PRO A C 1
ATOM 750 O O . PRO A 1 93 ? -18.320 13.062 15.450 1.00 89.69 93 PRO A O 1
ATOM 753 N N . PHE A 1 94 ? -17.955 11.014 16.275 1.00 91.94 94 PHE A N 1
ATOM 754 C CA . PHE A 1 94 ? -17.476 10.449 15.015 1.00 91.94 94 PHE A CA 1
ATOM 755 C C . PHE A 1 94 ? -18.598 9.670 14.346 1.00 91.94 94 PHE A C 1
ATOM 757 O O . PHE A 1 94 ? -19.209 8.821 14.985 1.00 91.94 94 PHE A O 1
ATOM 764 N N . ASP A 1 95 ? -18.820 9.920 13.057 1.00 90.44 95 ASP A N 1
ATOM 765 C CA . ASP A 1 95 ? -19.755 9.141 12.250 1.00 90.44 95 ASP A CA 1
ATOM 766 C C . ASP A 1 95 ? -19.072 7.855 11.740 1.00 90.44 95 ASP A C 1
ATOM 768 O O . ASP A 1 95 ? -18.149 7.936 10.920 1.00 90.44 95 ASP A O 1
ATOM 772 N N . PRO A 1 96 ? -19.513 6.656 12.168 1.00 90.44 96 PRO A N 1
ATOM 773 C CA . PRO A 1 96 ? -18.980 5.394 11.658 1.00 90.44 96 PRO A CA 1
ATOM 774 C C . PRO A 1 96 ? -19.170 5.232 10.147 1.00 90.44 96 PRO A C 1
ATOM 776 O O . PRO A 1 96 ? -18.339 4.601 9.495 1.00 90.44 96 PRO A O 1
ATOM 779 N N . GLY A 1 97 ? -20.240 5.801 9.580 1.00 91.31 97 GLY A N 1
ATOM 780 C CA . GLY A 1 97 ? -20.501 5.764 8.144 1.00 91.31 97 GLY A CA 1
ATOM 781 C C . GLY A 1 97 ? -19.455 6.548 7.355 1.00 91.31 97 GLY A C 1
ATOM 782 O O . GLY A 1 97 ? -18.983 6.082 6.318 1.00 91.31 97 GLY A O 1
ATOM 783 N N . ALA A 1 98 ? -19.031 7.708 7.861 1.00 92.06 98 ALA A N 1
ATOM 784 C CA . ALA A 1 98 ? -17.924 8.466 7.287 1.00 92.06 98 ALA A CA 1
ATOM 785 C C . ALA A 1 98 ? -16.604 7.674 7.323 1.00 92.06 98 ALA A C 1
ATOM 787 O O . ALA A 1 98 ? -15.931 7.579 6.297 1.00 92.06 98 ALA A O 1
ATOM 788 N N . LEU A 1 99 ? -16.280 7.039 8.458 1.00 92.94 99 LEU A N 1
ATOM 789 C CA . LEU A 1 99 ? -15.070 6.215 8.603 1.00 92.94 99 LEU A CA 1
ATOM 790 C C . LEU A 1 99 ? -15.056 5.026 7.627 1.00 92.94 99 LEU A C 1
ATOM 792 O O . LEU A 1 99 ? -14.035 4.744 6.997 1.00 92.94 99 LEU A O 1
ATOM 796 N N . ASP A 1 100 ? -16.194 4.347 7.468 1.00 94.19 100 ASP A N 1
ATOM 797 C CA . ASP A 1 100 ? -16.357 3.252 6.505 1.00 94.19 100 ASP A CA 1
ATOM 798 C C . ASP A 1 100 ? -16.253 3.723 5.054 1.00 94.19 100 ASP A C 1
ATOM 800 O O . ASP A 1 100 ? -15.557 3.111 4.240 1.00 94.19 100 ASP A O 1
ATOM 804 N N . ASN A 1 101 ? -16.854 4.864 4.726 1.00 94.31 101 ASN A N 1
ATOM 805 C CA . ASN A 1 101 ? -16.722 5.456 3.400 1.00 94.31 101 ASN A CA 1
ATOM 806 C C . ASN A 1 101 ? -15.273 5.831 3.069 1.00 94.31 101 ASN A C 1
ATOM 808 O O . ASN A 1 101 ? -14.835 5.629 1.933 1.00 94.31 101 ASN A O 1
ATOM 812 N N . ASP A 1 102 ? -14.518 6.351 4.034 1.00 93.06 102 ASP A N 1
ATOM 813 C CA . ASP A 1 102 ? -13.114 6.701 3.834 1.00 93.06 102 ASP A CA 1
ATOM 814 C C . ASP A 1 102 ? -12.247 5.458 3.627 1.00 93.06 102 ASP A C 1
ATOM 816 O O . ASP A 1 102 ? -11.482 5.403 2.658 1.00 93.06 102 ASP A O 1
ATOM 820 N N . PHE A 1 103 ? -12.437 4.405 4.429 1.00 95.31 103 PHE A N 1
ATOM 821 C CA . PHE A 1 103 ? -11.757 3.132 4.192 1.00 95.31 103 PHE A CA 1
ATOM 822 C C . PHE A 1 103 ? -12.117 2.525 2.829 1.00 95.31 103 PHE A C 1
ATOM 824 O O . PHE A 1 103 ? -11.225 2.114 2.086 1.00 95.31 103 PHE A O 1
ATOM 831 N N . LYS A 1 104 ? -13.398 2.517 2.442 1.00 95.38 104 LYS A N 1
ATOM 832 C CA . LYS A 1 104 ? -13.845 2.012 1.132 1.00 95.38 104 LYS A CA 1
ATOM 833 C C . LYS A 1 104 ? -13.188 2.754 -0.026 1.00 95.38 104 LYS A C 1
ATOM 835 O O . LYS A 1 104 ? -12.736 2.112 -0.975 1.00 95.38 104 LYS A O 1
ATOM 840 N N . LYS A 1 105 ? -13.096 4.088 0.037 1.00 94.38 105 LYS A N 1
ATOM 841 C CA . LYS A 1 105 ? -12.391 4.891 -0.979 1.00 94.38 105 LYS A CA 1
ATOM 842 C C . LYS A 1 105 ? -10.928 4.474 -1.093 1.00 94.38 105 LYS A C 1
ATOM 844 O O . LYS A 1 105 ? -10.456 4.249 -2.209 1.00 94.38 105 LYS A O 1
ATOM 849 N N . ILE A 1 106 ? -10.239 4.329 0.040 1.00 94.44 106 ILE A N 1
ATOM 850 C CA . ILE A 1 106 ? -8.841 3.893 0.075 1.00 94.44 106 ILE A CA 1
ATOM 851 C C . ILE A 1 106 ? -8.699 2.477 -0.485 1.00 94.44 106 ILE A C 1
ATOM 853 O O . ILE A 1 106 ? -7.925 2.273 -1.414 1.00 94.44 106 ILE A O 1
ATOM 857 N N . SER A 1 107 ? -9.492 1.519 -0.009 1.00 95.12 107 SER A N 1
ATOM 858 C CA . SER A 1 107 ? -9.470 0.128 -0.469 1.00 95.12 107 SER A CA 1
ATOM 859 C C . SER A 1 107 ? -9.695 0.023 -1.982 1.00 95.12 107 SER A C 1
ATOM 861 O O . SER A 1 107 ? -8.887 -0.577 -2.693 1.00 95.12 107 SER A O 1
ATOM 863 N N . MET A 1 108 ? -10.714 0.700 -2.525 1.00 94.69 108 MET A N 1
ATOM 864 C CA . MET A 1 108 ? -10.932 0.765 -3.976 1.00 94.69 108 MET A CA 1
ATOM 865 C C . MET A 1 108 ? -9.740 1.377 -4.722 1.00 94.69 108 MET A C 1
ATOM 867 O O . MET A 1 108 ? -9.393 0.916 -5.811 1.00 94.69 108 MET A O 1
ATOM 871 N N . GLY A 1 109 ? -9.121 2.421 -4.166 1.00 93.44 109 GLY A N 1
ATOM 872 C CA . GLY A 1 109 ? -7.909 3.026 -4.715 1.00 93.44 109 GLY A CA 1
ATOM 873 C C . GLY A 1 109 ? -6.742 2.038 -4.774 1.00 93.44 109 GLY A C 1
ATOM 874 O O . GLY A 1 109 ? -6.100 1.909 -5.815 1.00 93.44 109 GLY A O 1
ATOM 875 N N . LEU A 1 110 ? -6.524 1.274 -3.702 1.00 95.19 110 LEU A N 1
ATOM 876 C CA . LEU A 1 110 ? -5.454 0.280 -3.600 1.00 95.19 110 LEU A CA 1
ATOM 877 C C . LEU A 1 110 ? -5.630 -0.847 -4.625 1.00 95.19 110 LEU A C 1
ATOM 879 O O . LEU A 1 110 ? -4.683 -1.213 -5.323 1.00 95.19 110 LEU A O 1
ATOM 883 N N . TRP A 1 111 ? -6.857 -1.340 -4.799 1.00 95.31 111 TRP A N 1
ATOM 884 C CA . TRP A 1 111 ? -7.166 -2.336 -5.828 1.00 95.31 111 TRP A CA 1
ATOM 885 C C . TRP A 1 111 ? -6.977 -1.797 -7.252 1.00 95.31 111 TRP A C 1
ATOM 887 O O . TRP A 1 111 ? -6.463 -2.505 -8.122 1.00 95.31 111 TRP A O 1
ATOM 897 N N . LYS A 1 112 ? -7.317 -0.524 -7.502 1.00 93.25 112 LYS A N 1
ATOM 898 C CA . LYS A 1 112 ? -7.033 0.138 -8.788 1.00 93.25 112 LYS A CA 1
ATOM 899 C C . LYS A 1 112 ? -5.533 0.266 -9.052 1.00 93.25 112 LYS A C 1
ATOM 901 O O . LYS A 1 112 ? -5.118 0.115 -10.203 1.00 93.25 112 LYS A O 1
ATOM 906 N N . ILE A 1 113 ? -4.721 0.51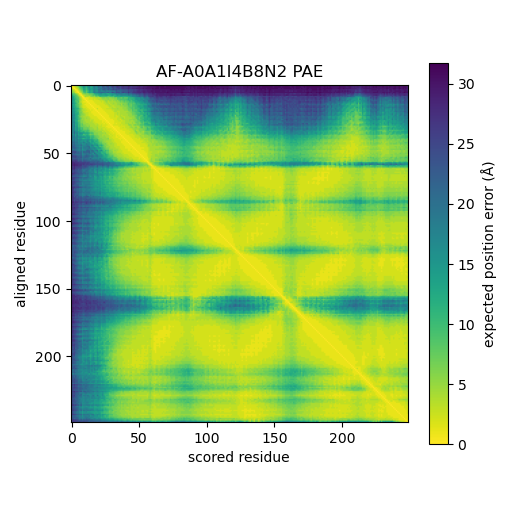5 -8.024 1.00 92.38 113 ILE A N 1
ATOM 907 C CA . ILE A 1 113 ? -3.257 0.519 -8.144 1.00 92.38 113 ILE A CA 1
ATOM 908 C C . ILE A 1 113 ? -2.761 -0.878 -8.521 1.00 92.38 113 ILE A C 1
ATOM 910 O O . ILE A 1 113 ? -2.053 -1.008 -9.516 1.00 92.38 113 ILE A O 1
ATOM 914 N N . ALA A 1 114 ? -3.195 -1.928 -7.816 1.00 93.69 114 ALA A N 1
ATOM 915 C CA . ALA A 1 114 ? -2.810 -3.306 -8.132 1.00 93.69 114 ALA A CA 1
ATOM 916 C C . ALA A 1 114 ? -3.167 -3.699 -9.581 1.00 93.69 114 ALA A C 1
ATOM 918 O O . ALA A 1 114 ? -2.355 -4.300 -10.285 1.00 93.69 114 ALA A O 1
ATOM 919 N N . SER A 1 115 ? -4.347 -3.296 -10.062 1.00 92.50 115 SER A N 1
ATOM 920 C CA . SER A 1 115 ? -4.769 -3.496 -11.457 1.00 92.50 115 SER A CA 1
ATOM 921 C C . SER A 1 115 ? -3.954 -2.661 -12.459 1.00 92.50 115 SER A C 1
ATOM 923 O O . SER A 1 115 ? -3.630 -3.125 -13.554 1.00 92.50 115 SER A O 1
ATOM 925 N N . THR A 1 116 ? -3.566 -1.439 -12.086 1.00 90.88 116 THR A N 1
ATOM 926 C CA . THR A 1 116 ? -2.688 -0.601 -12.916 1.00 90.88 116 THR A CA 1
ATOM 927 C C . THR A 1 116 ? -1.311 -1.248 -13.048 1.00 90.88 116 THR A C 1
ATOM 929 O O . THR A 1 116 ? -0.816 -1.379 -14.162 1.00 90.88 116 THR A O 1
ATOM 932 N N . ILE A 1 117 ? -0.732 -1.731 -11.945 1.00 91.25 117 ILE A N 1
ATOM 933 C CA . ILE A 1 117 ? 0.544 -2.460 -11.940 1.00 91.25 117 ILE A CA 1
ATOM 934 C C . ILE A 1 117 ? 0.473 -3.670 -12.877 1.00 91.25 117 ILE A C 1
ATOM 936 O O . ILE A 1 117 ? 1.366 -3.844 -13.701 1.00 91.25 117 ILE A O 1
ATOM 940 N N . GLN A 1 118 ? -0.621 -4.439 -12.824 1.00 91.31 118 GLN A N 1
ATOM 941 C CA . GLN A 1 118 ? -0.847 -5.585 -13.712 1.00 91.31 118 GLN A CA 1
ATOM 942 C C . GLN A 1 118 ? -0.756 -5.209 -15.200 1.00 91.31 118 GLN A C 1
ATOM 944 O O . GLN A 1 118 ? -0.195 -5.943 -16.006 1.00 91.31 118 GLN A O 1
ATOM 949 N N . THR A 1 119 ? -1.285 -4.041 -15.572 1.00 88.94 119 THR A N 1
ATOM 950 C CA . THR A 1 119 ? -1.280 -3.561 -16.965 1.00 88.94 119 THR A CA 1
ATOM 951 C C . THR A 1 119 ? 0.135 -3.241 -17.462 1.00 88.94 119 THR A C 1
ATOM 953 O O . THR A 1 119 ? 0.404 -3.313 -18.660 1.00 88.94 119 THR A O 1
ATOM 956 N N . PHE A 1 120 ? 1.050 -2.912 -16.549 1.00 86.94 120 PHE A N 1
ATOM 957 C CA . PHE A 1 120 ? 2.420 -2.502 -16.853 1.00 86.94 120 PHE A CA 1
ATOM 958 C C . PHE A 1 120 ? 3.473 -3.527 -16.403 1.00 86.94 120 PHE A C 1
ATOM 960 O O . PHE A 1 120 ? 4.644 -3.183 -16.286 1.00 86.94 120 PHE A O 1
ATOM 967 N N . GLU A 1 121 ? 3.107 -4.799 -16.210 1.00 86.56 121 GLU A N 1
ATOM 968 C CA . GLU A 1 121 ? 4.037 -5.858 -15.773 1.00 86.56 121 GLU A CA 1
ATOM 969 C C . GLU A 1 121 ? 5.248 -6.046 -16.701 1.00 86.56 121 GLU A C 1
ATOM 971 O O . GLU A 1 121 ? 6.319 -6.436 -16.245 1.00 86.56 121 GLU A O 1
ATOM 976 N N . ILE A 1 122 ? 5.131 -5.689 -17.985 1.00 84.69 122 ILE A N 1
ATOM 977 C CA . ILE A 1 122 ? 6.251 -5.750 -18.938 1.00 84.69 122 ILE A CA 1
ATOM 978 C C . ILE A 1 122 ? 7.397 -4.777 -18.603 1.00 84.69 122 ILE A C 1
ATOM 980 O O . ILE A 1 122 ? 8.504 -4.932 -19.115 1.00 84.69 122 ILE A O 1
ATOM 984 N N . VAL A 1 123 ? 7.147 -3.771 -17.759 1.00 83.06 123 VAL A N 1
ATOM 985 C CA . VAL A 1 123 ? 8.135 -2.751 -17.380 1.00 83.06 123 VAL A CA 1
ATOM 986 C C . VAL A 1 123 ? 9.278 -3.338 -16.550 1.00 83.06 123 VAL A C 1
ATOM 988 O O . VAL A 1 123 ? 10.419 -2.905 -16.709 1.00 83.06 123 VAL A O 1
ATOM 991 N N . ALA A 1 124 ? 8.993 -4.312 -15.681 1.00 86.69 124 ALA A N 1
ATOM 992 C CA . ALA A 1 124 ? 9.991 -4.927 -14.811 1.00 86.69 124 ALA A CA 1
ATOM 993 C C . ALA A 1 124 ? 9.647 -6.395 -14.523 1.00 86.69 124 ALA A C 1
ATOM 995 O O . ALA A 1 124 ? 8.536 -6.721 -14.117 1.00 86.69 124 ALA A O 1
ATOM 996 N N . SER A 1 125 ? 10.631 -7.287 -14.664 1.00 88.62 125 SER A N 1
ATOM 997 C CA . SER A 1 125 ? 10.429 -8.744 -14.589 1.00 88.62 125 SER A CA 1
ATOM 998 C C . SER A 1 125 ? 9.904 -9.250 -13.242 1.00 88.62 125 SER A C 1
ATOM 1000 O O . SER A 1 125 ? 9.251 -10.287 -13.197 1.00 88.62 125 SER A O 1
ATOM 1002 N N . ASN A 1 126 ? 10.188 -8.541 -12.147 1.00 93.75 126 ASN A N 1
ATOM 1003 C CA . ASN A 1 126 ? 9.761 -8.924 -10.795 1.00 93.75 126 ASN A CA 1
ATOM 1004 C C . ASN A 1 126 ? 8.438 -8.266 -10.371 1.00 93.75 126 ASN A C 1
ATOM 1006 O O . ASN A 1 126 ? 7.903 -8.584 -9.310 1.00 93.75 126 ASN A O 1
ATOM 1010 N N . LEU A 1 127 ? 7.881 -7.377 -11.199 1.00 93.00 127 LEU A N 1
ATOM 1011 C CA . LEU A 1 127 ? 6.661 -6.646 -10.879 1.00 93.00 127 LEU A CA 1
ATOM 1012 C C . LEU A 1 127 ? 5.425 -7.547 -10.674 1.00 93.00 127 LEU A C 1
ATOM 1014 O O . LEU A 1 127 ? 4.661 -7.255 -9.751 1.00 93.00 127 LEU A O 1
ATOM 1018 N N . PRO A 1 128 ? 5.238 -8.662 -11.420 1.00 95.38 128 PRO A N 1
ATOM 1019 C CA . PRO A 1 128 ? 4.154 -9.607 -11.141 1.00 95.38 128 PRO A CA 1
ATOM 1020 C C . PRO A 1 128 ? 4.211 -10.173 -9.715 1.00 95.38 128 PRO A C 1
ATOM 1022 O O . PRO A 1 128 ? 3.205 -10.177 -9.008 1.00 95.38 128 PRO A O 1
ATOM 1025 N N . LEU A 1 129 ? 5.405 -10.564 -9.254 1.00 96.50 129 LEU A N 1
ATOM 1026 C CA . LEU A 1 129 ? 5.618 -11.091 -7.904 1.00 96.50 129 LEU A CA 1
ATOM 1027 C C . LEU A 1 129 ? 5.299 -10.037 -6.830 1.00 96.50 129 LEU A C 1
ATOM 1029 O O . LEU A 1 129 ? 4.665 -10.335 -5.818 1.00 96.50 129 LEU A O 1
ATOM 1033 N N . PHE A 1 130 ? 5.718 -8.790 -7.050 1.00 96.38 130 PHE A N 1
ATOM 1034 C CA . PHE A 1 130 ? 5.443 -7.686 -6.127 1.00 96.38 130 PHE A CA 1
ATOM 1035 C C . PHE A 1 130 ? 3.954 -7.342 -6.067 1.00 96.38 130 PHE A C 1
ATOM 1037 O O . PHE A 1 130 ? 3.423 -7.090 -4.984 1.00 96.38 130 PHE A O 1
ATOM 1044 N N . ARG A 1 131 ? 3.253 -7.397 -7.206 1.00 95.81 131 ARG A N 1
ATOM 1045 C CA . ARG A 1 131 ? 1.796 -7.235 -7.261 1.00 95.81 131 ARG A CA 1
ATOM 1046 C C . ARG A 1 131 ? 1.081 -8.321 -6.459 1.00 95.81 131 ARG A C 1
ATOM 1048 O O . ARG A 1 131 ? 0.150 -8.006 -5.722 1.00 95.81 131 ARG A O 1
ATOM 1055 N N . GLU A 1 132 ? 1.496 -9.579 -6.582 1.00 97.06 132 GLU A N 1
ATOM 1056 C CA . GLU A 1 132 ? 0.920 -10.688 -5.810 1.00 97.06 132 GLU A CA 1
ATOM 1057 C C . GLU A 1 132 ? 1.105 -10.484 -4.303 1.00 97.06 132 GLU A C 1
ATOM 1059 O O . GLU A 1 132 ? 0.140 -10.596 -3.541 1.00 97.06 132 GLU A O 1
ATOM 1064 N N . ALA A 1 133 ? 2.309 -10.089 -3.879 1.00 97.69 133 ALA A N 1
ATOM 1065 C CA . ALA A 1 133 ? 2.593 -9.764 -2.485 1.00 97.69 133 ALA A CA 1
ATOM 1066 C C . ALA A 1 133 ? 1.724 -8.599 -1.970 1.00 97.69 133 ALA A C 1
ATOM 1068 O O . ALA A 1 133 ? 1.174 -8.679 -0.869 1.00 97.69 133 ALA A O 1
ATOM 1069 N N . LEU A 1 134 ? 1.538 -7.549 -2.780 1.00 96.81 134 LEU A N 1
ATOM 1070 C CA . LEU A 1 134 ? 0.633 -6.440 -2.470 1.00 96.81 134 LEU A CA 1
ATOM 1071 C C . LEU A 1 134 ? -0.810 -6.926 -2.306 1.00 96.81 134 LEU A C 1
ATOM 1073 O O . LEU A 1 134 ? -1.437 -6.610 -1.302 1.00 96.81 134 LEU A O 1
ATOM 1077 N N . ILE A 1 135 ? -1.331 -7.727 -3.238 1.00 97.31 135 ILE A N 1
ATOM 1078 C CA . ILE A 1 135 ? -2.706 -8.253 -3.184 1.00 97.31 135 ILE A CA 1
ATOM 1079 C C . ILE A 1 135 ? -2.963 -9.055 -1.903 1.00 97.31 135 ILE A C 1
ATOM 1081 O O . ILE A 1 135 ? -4.050 -8.961 -1.333 1.00 97.31 135 ILE A O 1
ATOM 1085 N N . ILE A 1 136 ? -1.985 -9.836 -1.439 1.00 97.94 136 ILE A N 1
ATOM 1086 C CA . ILE A 1 136 ? -2.082 -10.548 -0.157 1.00 97.94 136 ILE A CA 1
ATOM 1087 C C . ILE A 1 136 ? -2.226 -9.548 0.996 1.00 97.94 136 ILE A C 1
ATOM 1089 O O . ILE A 1 136 ? -3.152 -9.661 1.795 1.00 97.94 136 ILE A O 1
ATOM 1093 N N . LYS A 1 137 ? -1.376 -8.515 1.052 1.00 96.62 137 LYS A N 1
ATOM 1094 C CA . LYS A 1 137 ? -1.471 -7.481 2.095 1.00 96.62 137 LYS A CA 1
ATOM 1095 C C . LYS A 1 137 ? -2.764 -6.664 2.016 1.00 96.62 137 LYS A C 1
ATOM 1097 O O . LYS A 1 137 ? -3.301 -6.302 3.056 1.00 96.62 137 LYS A O 1
ATOM 1102 N N . LEU A 1 138 ? -3.314 -6.432 0.822 1.00 97.12 138 LEU A N 1
ATOM 1103 C CA . LEU A 1 138 ? -4.625 -5.790 0.665 1.00 97.12 138 LEU A CA 1
ATOM 1104 C C . LEU A 1 138 ? -5.769 -6.639 1.228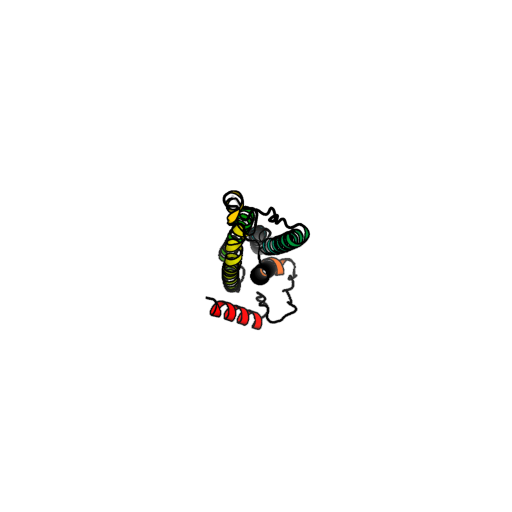 1.00 97.12 138 LEU A C 1
ATOM 1106 O O . LEU A 1 138 ? -6.711 -6.080 1.785 1.00 97.12 138 LEU A O 1
ATOM 1110 N N . ARG A 1 139 ? -5.692 -7.972 1.110 1.00 97.56 139 ARG A N 1
ATOM 1111 C CA . ARG A 1 139 ? -6.645 -8.882 1.763 1.00 97.56 139 ARG A CA 1
ATOM 1112 C C . ARG A 1 139 ? -6.532 -8.787 3.282 1.00 97.56 139 ARG A C 1
ATOM 1114 O O . ARG A 1 139 ? -7.528 -8.483 3.926 1.00 97.56 139 ARG A O 1
ATOM 1121 N N . HIS A 1 140 ? -5.314 -8.892 3.818 1.00 97.62 140 HIS A N 1
ATOM 1122 C CA . HIS A 1 140 ? -5.077 -8.759 5.261 1.00 97.62 140 HIS A CA 1
ATOM 1123 C C . HIS A 1 140 ? -5.559 -7.407 5.806 1.00 97.62 140 HIS A C 1
ATOM 1125 O O . HIS A 1 140 ? -6.077 -7.340 6.913 1.00 97.62 140 HIS A O 1
ATOM 1131 N N . LEU A 1 141 ? -5.428 -6.328 5.025 1.00 97.75 141 LEU A N 1
ATOM 1132 C CA . LEU A 1 141 ? -5.931 -5.009 5.412 1.00 97.75 141 LEU A CA 1
ATOM 1133 C C . LEU A 1 141 ? -7.458 -5.014 5.567 1.00 97.75 141 LEU A C 1
ATOM 1135 O O . LEU A 1 141 ? -7.984 -4.403 6.493 1.00 97.75 141 LEU A O 1
ATOM 1139 N N . GLY A 1 142 ? -8.167 -5.693 4.662 1.00 96.81 142 GLY A N 1
ATOM 1140 C CA . GLY A 1 142 ? -9.613 -5.888 4.759 1.00 96.81 142 GLY A CA 1
ATOM 1141 C C . GLY A 1 142 ? -10.010 -6.746 5.960 1.00 96.81 142 GLY A C 1
ATOM 1142 O O . GLY A 1 142 ? -10.963 -6.403 6.658 1.00 96.81 142 GLY A O 1
ATOM 1143 N N . ASP A 1 143 ? -9.254 -7.809 6.231 1.00 97.75 143 ASP A N 1
ATOM 1144 C CA . ASP A 1 143 ? -9.500 -8.704 7.365 1.00 97.75 143 ASP A CA 1
ATOM 1145 C C . ASP A 1 143 ? -9.306 -7.975 8.705 1.00 97.75 143 ASP A C 1
ATOM 1147 O O . ASP A 1 143 ? -10.186 -8.029 9.562 1.00 97.75 143 ASP A O 1
ATOM 1151 N N . ALA A 1 144 ? -8.224 -7.202 8.851 1.00 97.75 144 ALA A N 1
ATOM 1152 C CA . ALA A 1 144 ? -7.944 -6.401 10.047 1.00 97.75 144 ALA A CA 1
ATOM 1153 C C . ALA A 1 144 ? -8.934 -5.234 10.240 1.00 97.75 144 ALA A C 1
ATOM 1155 O O . ALA A 1 144 ? -9.161 -4.765 11.354 1.00 97.75 144 ALA A O 1
ATOM 1156 N N . TYR A 1 145 ? -9.553 -4.755 9.158 1.00 97.25 145 TYR A N 1
ATOM 1157 C CA . TYR A 1 145 ? -10.567 -3.701 9.216 1.00 97.25 145 TYR A CA 1
ATOM 1158 C C . TYR A 1 145 ? -11.912 -4.196 9.769 1.00 97.25 145 TYR A C 1
ATOM 1160 O O . TYR A 1 145 ? -12.636 -3.446 10.432 1.00 97.25 145 TYR A O 1
ATOM 1168 N N . LEU A 1 146 ? -12.269 -5.453 9.495 1.00 95.69 146 LEU A N 1
ATOM 1169 C CA . LEU A 1 146 ? -13.601 -5.987 9.776 1.00 95.69 146 LEU A CA 1
ATOM 1170 C C . LEU A 1 146 ? -13.996 -5.921 11.270 1.00 95.69 146 LEU A C 1
ATOM 1172 O O . LEU A 1 146 ? -15.102 -5.449 11.552 1.00 95.69 146 LEU A O 1
ATOM 1176 N N . PRO A 1 147 ? -13.139 -6.306 12.239 1.00 95.31 147 PRO A N 1
ATOM 1177 C CA . PRO A 1 147 ? -13.462 -6.185 13.661 1.00 95.31 147 PRO A CA 1
ATOM 1178 C C . PRO A 1 147 ? -13.715 -4.739 14.108 1.00 95.31 147 PRO A C 1
ATOM 1180 O O . PRO A 1 147 ? -14.553 -4.497 14.977 1.00 95.31 147 PRO A O 1
ATOM 1183 N N . LEU A 1 148 ? -13.027 -3.765 13.499 1.00 94.50 148 LEU A N 1
ATOM 1184 C CA . LEU A 1 148 ? -13.188 -2.349 13.830 1.00 94.50 148 LEU A CA 1
ATOM 1185 C C . LEU A 1 148 ? -14.570 -1.849 13.401 1.00 94.50 148 LEU A C 1
ATOM 1187 O O . LEU A 1 148 ? -15.333 -1.338 14.219 1.00 94.50 148 LEU A O 1
ATOM 1191 N N . VAL A 1 149 ? -14.949 -2.046 12.137 1.00 91.69 149 VAL A N 1
ATOM 1192 C CA . VAL A 1 149 ? -16.226 -1.520 11.618 1.00 91.69 149 VAL A CA 1
ATOM 1193 C C . VAL A 1 149 ? -17.454 -2.174 12.261 1.00 91.69 149 VAL A C 1
ATOM 1195 O O . VAL A 1 149 ? -18.514 -1.554 12.338 1.00 91.69 149 VAL A O 1
ATOM 1198 N N . GLN A 1 150 ? -17.323 -3.401 12.770 1.00 90.94 150 GLN A N 1
ATOM 1199 C CA . GLN A 1 150 ? -18.410 -4.095 13.463 1.00 90.94 150 GLN A CA 1
ATOM 1200 C C . GLN A 1 150 ? -18.762 -3.460 14.814 1.00 90.94 150 GLN A C 1
ATOM 1202 O O . GLN A 1 150 ? -19.937 -3.447 15.185 1.00 90.94 150 GLN A O 1
ATOM 1207 N N . VAL A 1 151 ? -17.776 -2.916 15.537 1.00 90.06 151 VAL A N 1
ATOM 1208 C CA . VAL A 1 151 ? -17.985 -2.404 16.902 1.00 90.06 151 VAL A CA 1
ATOM 1209 C C . VAL A 1 151 ? -18.273 -0.899 16.942 1.00 90.06 151 VAL A C 1
ATOM 1211 O O . VAL A 1 151 ? -19.046 -0.434 17.780 1.00 90.06 151 VAL A O 1
ATOM 1214 N N . LEU A 1 152 ? -17.713 -0.127 16.005 1.00 89.94 152 LEU A N 1
ATOM 1215 C CA . LEU A 1 152 ? -17.799 1.340 15.999 1.00 89.94 152 LEU A CA 1
ATOM 1216 C C . LEU A 1 152 ? -19.227 1.919 16.036 1.00 89.94 152 LEU A C 1
ATOM 1218 O O . LEU A 1 152 ? -19.424 2.895 16.760 1.00 89.94 152 LEU A O 1
ATOM 1222 N N . PRO A 1 153 ? -20.246 1.351 15.352 1.00 87.94 153 PRO A N 1
ATOM 1223 C CA . PRO A 1 153 ? -21.615 1.866 15.419 1.00 87.94 153 PRO A CA 1
ATOM 1224 C C . PRO A 1 153 ? -22.235 1.882 16.816 1.00 87.94 153 PRO A C 1
ATOM 1226 O O . PRO A 1 153 ? -23.171 2.646 17.042 1.00 87.94 153 PRO A O 1
ATOM 1229 N N . TYR A 1 154 ? -21.730 1.051 17.726 1.00 86.31 154 TYR A N 1
ATOM 1230 C CA . TYR A 1 154 ? -22.227 0.933 19.095 1.00 86.31 154 TYR A CA 1
ATOM 1231 C C . TYR A 1 154 ? -21.408 1.754 20.096 1.00 86.31 154 TYR A C 1
ATOM 1233 O O . TYR A 1 154 ? -21.906 2.046 21.177 1.00 86.31 154 TYR A O 1
ATOM 1241 N N . LEU A 1 155 ? -20.176 2.136 19.742 1.00 88.75 155 LEU A N 1
ATOM 1242 C CA . LEU A 1 155 ? -19.283 2.941 20.587 1.00 88.75 155 LEU A CA 1
ATOM 1243 C C . LEU A 1 155 ? -19.368 4.446 20.291 1.00 88.75 155 LEU A C 1
ATOM 1245 O O . LEU A 1 155 ? -19.012 5.269 21.132 1.00 88.75 155 LEU A O 1
ATOM 1249 N N . LEU A 1 156 ? -19.794 4.814 19.084 1.00 89.19 156 LEU A N 1
ATOM 1250 C CA . LEU A 1 156 ? -19.795 6.192 18.599 1.00 89.19 156 LEU A CA 1
ATOM 1251 C C . LEU A 1 156 ? -21.210 6.740 18.422 1.00 89.19 156 LEU A C 1
ATOM 1253 O O . LEU A 1 156 ? -22.189 5.992 18.387 1.00 89.19 156 LEU A O 1
ATOM 1257 N N . ILE A 1 157 ? -21.310 8.061 18.254 1.00 81.12 157 ILE A N 1
ATOM 1258 C CA . ILE A 1 157 ? -22.557 8.697 17.821 1.00 81.12 157 ILE A CA 1
ATOM 1259 C C . ILE A 1 157 ? -22.852 8.257 16.386 1.00 81.12 157 ILE A C 1
ATOM 1261 O O . ILE A 1 157 ? -22.301 8.781 15.423 1.00 81.12 157 ILE A O 1
ATOM 1265 N N . SER A 1 158 ? -23.741 7.282 16.255 1.00 77.81 158 SER A N 1
ATOM 1266 C CA . SER A 1 158 ? -24.235 6.764 14.983 1.00 77.81 158 SER A CA 1
ATOM 1267 C C . SER A 1 158 ? -25.743 6.970 14.884 1.00 77.81 158 SER A C 1
ATOM 1269 O O . SER A 1 158 ? -26.402 7.175 15.902 1.00 77.81 158 SER A O 1
ATOM 1271 N N . GLU A 1 159 ? -26.323 6.864 13.684 1.00 75.44 159 GLU A N 1
ATOM 1272 C CA . GLU A 1 159 ? -27.787 6.852 13.529 1.00 75.44 159 GLU A CA 1
ATOM 1273 C C . GLU A 1 159 ? -28.423 5.809 14.459 1.00 75.44 159 GLU A C 1
ATOM 1275 O O . GLU A 1 159 ? -29.364 6.125 15.176 1.00 75.44 159 GLU A O 1
ATOM 1280 N N . LYS A 1 160 ? -27.813 4.619 14.561 1.00 70.88 160 LYS A N 1
ATOM 1281 C CA . LYS A 1 160 ? -28.234 3.567 15.496 1.00 70.88 160 LYS A CA 1
ATOM 1282 C C . LYS A 1 160 ? -28.137 4.003 16.960 1.00 70.88 160 LYS A C 1
ATOM 1284 O O . LYS A 1 160 ? -29.031 3.683 17.729 1.00 70.88 160 LYS A O 1
ATOM 1289 N N . GLY A 1 161 ? -27.088 4.727 17.348 1.00 68.44 161 GLY A N 1
ATOM 1290 C CA . GLY A 1 161 ? -26.926 5.259 18.707 1.00 68.44 161 GLY A CA 1
ATOM 1291 C C . GLY A 1 161 ? -27.879 6.415 19.034 1.00 68.44 161 GLY A C 1
ATOM 1292 O O . GLY A 1 161 ? -28.225 6.611 20.195 1.00 68.44 161 GLY A O 1
ATOM 1293 N N . ILE A 1 162 ? -28.333 7.158 18.019 1.00 75.00 162 ILE A N 1
ATOM 1294 C CA . ILE A 1 162 ? -29.343 8.217 18.154 1.00 75.00 162 ILE A CA 1
ATOM 1295 C C . ILE A 1 162 ? -30.744 7.606 18.261 1.00 75.00 162 ILE A C 1
ATOM 1297 O O . ILE A 1 162 ? -31.533 8.030 19.103 1.00 75.00 162 ILE A O 1
ATOM 1301 N N . THR A 1 163 ? -31.063 6.624 17.414 1.00 74.25 163 THR A N 1
ATOM 1302 C CA . THR A 1 163 ? -32.387 5.987 17.383 1.00 74.25 163 THR A CA 1
ATOM 1303 C C . THR A 1 163 ? -32.584 4.985 18.515 1.00 74.25 163 THR A C 1
ATOM 1305 O O . THR A 1 163 ? -33.699 4.864 19.008 1.00 74.25 163 THR A O 1
ATOM 1308 N N . ASP A 1 164 ? -31.514 4.312 18.956 1.00 75.69 164 ASP A N 1
ATOM 1309 C CA . ASP A 1 164 ? -31.522 3.343 20.057 1.00 75.69 164 ASP A CA 1
ATOM 1310 C C . ASP A 1 164 ? -30.471 3.700 21.135 1.00 75.69 164 ASP A C 1
ATOM 1312 O O . ASP A 1 164 ? -29.447 3.016 21.255 1.00 75.69 164 ASP A O 1
ATOM 1316 N N . PRO A 1 165 ? -30.705 4.730 21.972 1.00 71.62 165 PRO A N 1
ATOM 1317 C CA . PRO A 1 165 ? -29.751 5.152 23.004 1.00 71.62 165 PRO A CA 1
ATOM 1318 C C . PRO A 1 165 ? -29.399 4.046 24.010 1.00 71.62 165 PRO A C 1
ATOM 1320 O O . PRO A 1 165 ? -28.292 4.014 24.539 1.00 71.62 165 PRO A O 1
ATOM 1323 N N . GLU A 1 166 ? -30.319 3.105 24.248 1.00 76.12 166 GLU A N 1
ATOM 1324 C CA . GLU A 1 166 ? -30.110 1.945 25.129 1.00 76.12 166 GLU A CA 1
ATOM 1325 C C . GLU A 1 166 ? -29.081 0.941 24.582 1.00 76.12 166 GLU A C 1
ATOM 1327 O O . GLU A 1 166 ? -28.546 0.133 25.338 1.00 76.12 166 GLU A O 1
ATOM 1332 N N . LYS A 1 167 ? -28.792 0.979 23.274 1.00 78.19 167 LYS A N 1
ATOM 1333 C CA . LYS A 1 167 ? -27.810 0.102 22.614 1.00 78.19 167 LYS A CA 1
ATOM 1334 C C . LYS A 1 167 ? -26.419 0.726 22.520 1.00 78.19 167 LYS A C 1
ATOM 1336 O O . LYS A 1 167 ? -25.511 0.086 21.990 1.00 78.19 167 LYS A O 1
ATOM 1341 N N . LEU A 1 168 ? -26.251 1.959 22.995 1.00 82.56 168 LEU A N 1
ATOM 1342 C CA . LEU A 1 168 ? -24.959 2.624 23.040 1.00 82.56 168 LEU A CA 1
ATOM 1343 C C . LEU A 1 168 ? -24.092 1.961 24.120 1.00 82.56 168 LEU A C 1
ATOM 1345 O O . LEU A 1 168 ? -24.444 1.941 25.301 1.00 82.56 168 LEU A O 1
ATOM 1349 N N . LEU A 1 169 ? -22.969 1.382 23.708 1.00 84.38 169 LEU A N 1
ATOM 1350 C CA . LEU A 1 169 ? -22.086 0.628 24.585 1.00 84.38 169 LEU A CA 1
ATOM 1351 C C . LEU A 1 169 ? -21.057 1.557 25.216 1.00 84.38 169 LEU A C 1
ATOM 1353 O O . LEU A 1 169 ? -20.377 2.323 24.535 1.00 84.38 169 LEU A O 1
ATOM 1357 N N . ILE A 1 170 ? -20.918 1.446 26.534 1.00 88.19 170 ILE A N 1
ATOM 1358 C CA . ILE A 1 170 ? -19.831 2.083 27.268 1.00 88.19 170 ILE A CA 1
ATOM 1359 C C . ILE A 1 170 ? -18.755 1.012 27.453 1.00 88.19 170 ILE A C 1
ATOM 1361 O O . ILE A 1 170 ? -18.992 0.081 28.227 1.00 88.19 170 ILE A O 1
ATOM 1365 N N . PRO A 1 171 ? -17.616 1.110 26.746 1.00 88.75 171 PRO A N 1
ATOM 1366 C CA . PRO A 1 171 ? -16.596 0.072 26.771 1.00 88.75 171 PRO A CA 1
ATOM 1367 C C . PRO A 1 171 ? -16.011 -0.077 28.176 1.00 88.75 171 PRO A C 1
ATOM 1369 O O . PRO A 1 171 ? -15.714 0.912 28.854 1.00 88.75 171 PRO A O 1
ATOM 1372 N N . ASN A 1 172 ? -15.864 -1.324 28.614 1.00 90.19 172 ASN A N 1
ATOM 1373 C CA . ASN A 1 172 ? -15.103 -1.666 29.811 1.00 90.19 172 ASN A CA 1
ATOM 1374 C C . ASN A 1 172 ? -13.599 -1.793 29.482 1.00 90.19 172 ASN A C 1
ATOM 1376 O O . ASN A 1 172 ? -13.178 -1.638 28.336 1.00 90.19 172 ASN A O 1
ATOM 1380 N N . GLU A 1 173 ? -12.773 -2.077 30.490 1.00 90.12 173 GLU A N 1
ATOM 1381 C CA . GLU A 1 173 ? -11.320 -2.221 30.318 1.00 90.12 173 GLU A CA 1
ATOM 1382 C C . GLU A 1 173 ? -10.943 -3.303 29.288 1.00 90.12 173 GLU A C 1
ATOM 1384 O O . GLU A 1 173 ? -10.083 -3.080 28.437 1.00 90.12 173 GLU A O 1
ATOM 1389 N N . GLN A 1 174 ? -11.631 -4.446 29.298 1.00 92.38 174 GLN A N 1
ATOM 1390 C CA . GLN A 1 174 ? -11.386 -5.532 28.349 1.00 92.38 174 GLN A CA 1
ATOM 1391 C C . GLN A 1 174 ? -11.782 -5.149 26.915 1.00 92.38 174 GLN A C 1
ATOM 1393 O O . GLN A 1 174 ? -11.097 -5.534 25.962 1.00 92.38 174 GLN A O 1
ATOM 1398 N N . ASP A 1 175 ? -12.854 -4.372 26.750 1.00 92.31 175 ASP A N 1
ATOM 1399 C CA . ASP A 1 175 ? -13.278 -3.852 25.448 1.00 92.31 175 ASP A CA 1
ATOM 1400 C C . ASP A 1 175 ? -12.229 -2.884 24.886 1.00 92.31 175 ASP A C 1
ATOM 1402 O O . ASP A 1 175 ? -11.906 -2.954 23.701 1.00 92.31 175 ASP A O 1
ATOM 1406 N N . PHE A 1 176 ? -11.642 -2.028 25.733 1.00 93.38 176 PHE A N 1
ATOM 1407 C CA . PHE A 1 176 ? -10.545 -1.144 25.332 1.00 93.38 176 PHE A CA 1
ATOM 1408 C C . PHE A 1 176 ? -9.298 -1.919 24.921 1.00 93.38 176 PHE A C 1
ATOM 1410 O O . PHE A 1 176 ? -8.745 -1.631 23.863 1.00 93.38 176 PHE A O 1
ATOM 1417 N N . LEU A 1 177 ? -8.888 -2.930 25.694 1.00 93.94 177 LEU A N 1
ATOM 1418 C CA . LEU A 1 177 ? -7.748 -3.779 25.334 1.00 93.94 177 LEU A CA 1
ATOM 1419 C C . LEU A 1 177 ? -7.969 -4.470 23.982 1.00 93.94 177 LEU A C 1
ATOM 1421 O O . LEU A 1 177 ? -7.071 -4.507 23.142 1.00 93.94 177 LEU A O 1
ATOM 1425 N N . THR A 1 178 ? -9.184 -4.968 23.748 1.00 95.44 178 THR A N 1
ATOM 1426 C CA . THR A 1 178 ? -9.554 -5.631 22.491 1.00 95.44 178 THR A CA 1
ATOM 1427 C C . THR A 1 178 ? -9.571 -4.644 21.323 1.00 95.44 178 THR A C 1
ATOM 1429 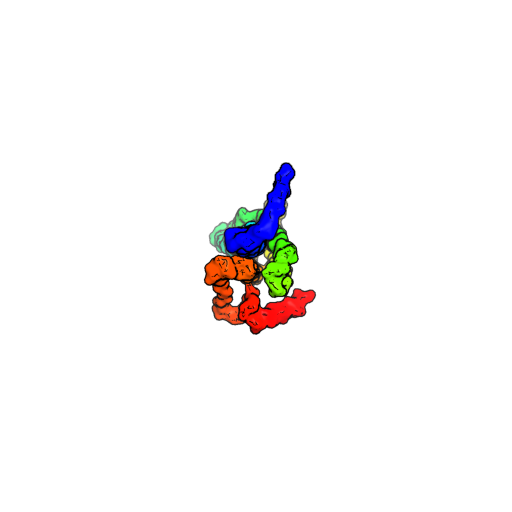O O . THR A 1 178 ? -9.002 -4.917 20.267 1.00 95.44 178 THR A O 1
ATOM 1432 N N . LEU A 1 179 ? -10.178 -3.469 21.507 1.00 95.25 179 LEU A N 1
ATOM 1433 C CA . LEU A 1 179 ? -10.211 -2.421 20.490 1.00 95.25 179 LEU A CA 1
ATOM 1434 C C . LEU A 1 179 ? -8.800 -1.929 20.155 1.00 95.25 179 LEU A C 1
ATOM 1436 O O . LEU A 1 179 ? -8.470 -1.789 18.982 1.00 95.25 179 LEU A O 1
ATOM 1440 N N . GLN A 1 180 ? -7.959 -1.706 21.164 1.00 96.38 180 GLN A N 1
ATOM 1441 C CA . GLN A 1 180 ? -6.576 -1.285 20.974 1.00 96.38 180 GLN A CA 1
ATOM 1442 C C . GLN A 1 180 ? -5.781 -2.332 20.191 1.00 96.38 180 GLN A C 1
ATOM 1444 O O . GLN A 1 180 ? -5.065 -1.970 19.260 1.00 96.38 180 GLN A O 1
ATOM 1449 N N . ALA A 1 181 ? -5.934 -3.618 20.523 1.00 97.19 181 ALA A N 1
ATOM 1450 C CA . ALA A 1 181 ? -5.295 -4.703 19.785 1.00 97.19 181 ALA A CA 1
ATOM 1451 C C . ALA A 1 181 ? -5.714 -4.706 18.304 1.00 97.19 181 ALA A C 1
ATOM 1453 O O . ALA A 1 181 ? -4.845 -4.728 17.436 1.00 97.19 181 ALA A O 1
ATOM 1454 N N . ASN A 1 182 ? -7.013 -4.576 18.015 1.00 97.50 182 ASN A N 1
ATOM 1455 C CA . ASN A 1 182 ? -7.524 -4.516 16.640 1.00 97.50 182 ASN A CA 1
ATOM 1456 C C . ASN A 1 182 ? -7.016 -3.279 15.879 1.00 97.50 182 ASN A C 1
ATOM 1458 O O . ASN A 1 182 ? -6.691 -3.362 14.696 1.00 97.50 182 ASN A O 1
ATOM 1462 N N . ILE A 1 183 ? -6.937 -2.119 16.542 1.00 97.38 183 ILE A N 1
ATOM 1463 C CA . ILE A 1 183 ? -6.407 -0.891 15.932 1.00 97.38 183 ILE A CA 1
ATOM 1464 C C . ILE A 1 183 ? -4.921 -1.056 15.620 1.00 97.38 183 ILE A C 1
ATOM 1466 O O . ILE A 1 183 ? -4.493 -0.681 14.531 1.00 97.38 183 ILE A O 1
ATOM 1470 N N . ASN A 1 184 ? -4.147 -1.637 16.539 1.00 97.75 184 ASN A N 1
ATOM 1471 C CA . ASN A 1 184 ? -2.727 -1.900 16.329 1.00 97.75 184 ASN A CA 1
ATOM 1472 C C . ASN A 1 184 ? -2.513 -2.896 15.181 1.00 97.75 184 ASN A C 1
ATOM 1474 O O . ASN A 1 184 ? -1.671 -2.656 14.325 1.00 97.75 184 ASN A O 1
ATOM 1478 N N . GLU A 1 185 ? -3.301 -3.969 15.103 1.00 97.88 185 GLU A N 1
ATOM 1479 C CA . GLU A 1 185 ? -3.231 -4.916 13.985 1.00 97.88 185 GLU A CA 1
ATOM 1480 C C . GLU A 1 185 ? -3.526 -4.229 12.643 1.00 97.88 185 GLU A C 1
ATOM 1482 O O . GLU A 1 185 ? -2.749 -4.350 11.693 1.00 97.88 185 GLU A O 1
ATOM 1487 N N . PHE A 1 186 ? -4.602 -3.439 12.568 1.00 97.94 186 PHE A N 1
ATOM 1488 C CA . PHE A 1 186 ? -4.920 -2.663 11.370 1.00 97.94 186 PHE A CA 1
ATOM 1489 C C . PHE A 1 186 ? -3.812 -1.662 11.014 1.00 97.94 186 PHE A C 1
ATOM 1491 O O . PHE A 1 186 ? -3.479 -1.503 9.838 1.00 97.94 186 PHE A O 1
ATOM 1498 N N . HIS A 1 187 ? -3.230 -1.001 12.017 1.00 97.62 187 HIS A N 1
ATOM 1499 C CA . HIS A 1 187 ? -2.123 -0.065 11.854 1.00 97.62 187 HIS A CA 1
ATOM 1500 C C . HIS A 1 187 ? -0.905 -0.741 11.221 1.00 97.62 187 HIS A C 1
ATOM 1502 O O . HIS A 1 187 ? -0.433 -0.282 10.181 1.00 97.62 187 HIS A O 1
ATOM 1508 N N . GLU A 1 188 ? -0.443 -1.857 11.785 1.00 96.38 188 GLU A N 1
ATOM 1509 C CA . GLU A 1 188 ? 0.701 -2.611 11.263 1.00 96.38 188 GLU A CA 1
ATOM 1510 C C . GLU A 1 188 ? 0.475 -3.027 9.802 1.00 96.38 188 GLU A C 1
ATOM 1512 O O . GLU A 1 188 ? 1.312 -2.782 8.929 1.00 96.38 188 GLU A O 1
ATOM 1517 N N . VAL A 1 189 ? -0.709 -3.565 9.487 1.00 96.94 189 VAL A N 1
ATOM 1518 C CA . VAL A 1 189 ? -1.032 -3.974 8.113 1.00 96.94 189 VAL A CA 1
ATOM 1519 C C . VAL A 1 189 ? -1.120 -2.772 7.163 1.00 96.94 189 VAL A C 1
ATOM 1521 O O . VAL A 1 189 ? -0.675 -2.856 6.014 1.00 96.94 189 VAL A O 1
ATOM 1524 N N . ALA A 1 190 ? -1.647 -1.632 7.614 1.00 97.19 190 ALA A N 1
ATOM 1525 C CA . ALA A 1 190 ? -1.684 -0.404 6.822 1.00 97.19 190 ALA A CA 1
ATOM 1526 C C . ALA A 1 190 ? -0.271 0.109 6.486 1.00 97.19 190 ALA A C 1
ATOM 1528 O O . ALA A 1 190 ? -0.017 0.514 5.346 1.00 97.19 190 ALA A O 1
ATOM 1529 N N . TYR A 1 191 ? 0.662 0.050 7.439 1.00 95.81 191 TYR A N 1
ATOM 1530 C CA . TYR A 1 191 ? 2.063 0.416 7.216 1.00 95.81 191 TYR A CA 1
ATOM 1531 C C . TYR A 1 191 ? 2.789 -0.559 6.290 1.00 95.81 191 TYR A C 1
ATOM 1533 O O . TYR A 1 191 ? 3.566 -0.121 5.436 1.00 95.81 191 TYR A O 1
ATOM 1541 N N . ASP A 1 192 ? 2.499 -1.856 6.383 1.00 95.56 192 ASP A N 1
ATOM 1542 C CA . ASP A 1 192 ? 3.020 -2.855 5.448 1.00 95.56 192 ASP A CA 1
ATOM 1543 C C . ASP A 1 192 ? 2.561 -2.577 4.012 1.00 95.56 192 ASP A C 1
ATOM 1545 O O . ASP A 1 192 ? 3.373 -2.580 3.084 1.00 95.56 192 ASP A O 1
ATOM 1549 N N . VAL A 1 193 ? 1.270 -2.281 3.816 1.00 96.62 193 VAL A N 1
ATOM 1550 C CA . VAL A 1 193 ? 0.729 -1.909 2.498 1.00 96.62 193 VAL A CA 1
ATOM 1551 C C . VAL A 1 193 ? 1.412 -0.648 1.971 1.00 96.62 193 VAL A C 1
ATOM 1553 O O . VAL A 1 193 ? 1.848 -0.628 0.819 1.00 96.62 193 VAL A O 1
ATOM 1556 N N . ALA A 1 194 ? 1.544 0.393 2.797 1.00 95.00 194 ALA A N 1
ATOM 1557 C CA . ALA A 1 194 ? 2.222 1.625 2.401 1.00 95.00 194 ALA A CA 1
ATOM 1558 C C . ALA A 1 194 ? 3.697 1.378 2.035 1.00 95.00 194 ALA A C 1
ATOM 1560 O O . ALA A 1 194 ? 4.187 1.921 1.044 1.00 95.00 194 ALA A O 1
ATOM 1561 N N . SER A 1 195 ? 4.380 0.509 2.782 1.00 95.06 195 SER A N 1
ATOM 1562 C CA . SER A 1 195 ? 5.765 0.113 2.512 1.00 95.06 195 SER A CA 1
ATOM 1563 C C . SER A 1 195 ? 5.894 -0.644 1.191 1.00 95.06 195 SER A C 1
ATOM 1565 O O . SER A 1 195 ? 6.793 -0.359 0.407 1.00 95.06 195 SER A O 1
ATOM 1567 N N . PHE A 1 196 ? 4.969 -1.560 0.893 1.00 95.94 196 PHE A N 1
ATOM 1568 C CA . PHE A 1 196 ? 4.958 -2.294 -0.376 1.00 95.94 196 PHE A CA 1
ATOM 1569 C C . PHE A 1 196 ? 4.686 -1.370 -1.566 1.00 95.94 196 PHE A C 1
ATOM 1571 O O . PHE A 1 196 ? 5.332 -1.500 -2.603 1.00 95.94 196 PHE A O 1
ATOM 1578 N N . LEU A 1 197 ? 3.765 -0.411 -1.425 1.00 94.75 197 LEU A N 1
ATOM 1579 C CA . LEU A 1 197 ? 3.524 0.604 -2.455 1.00 94.75 197 LEU A CA 1
ATOM 1580 C C . LEU A 1 197 ? 4.767 1.457 -2.709 1.00 94.75 197 LEU A C 1
ATOM 1582 O O . LEU A 1 197 ? 5.110 1.694 -3.866 1.00 94.75 197 LEU A O 1
ATOM 1586 N N . HIS A 1 198 ? 5.447 1.890 -1.646 1.00 94.00 198 HIS A N 1
ATOM 1587 C CA . HIS A 1 198 ? 6.691 2.641 -1.765 1.00 94.00 198 HIS A CA 1
ATOM 1588 C C . HIS A 1 198 ? 7.764 1.838 -2.509 1.00 94.00 198 HIS A C 1
ATOM 1590 O O . HIS A 1 198 ? 8.346 2.339 -3.468 1.00 94.00 198 HIS A O 1
ATOM 1596 N N . ASP A 1 199 ? 7.978 0.582 -2.124 1.00 95.31 199 ASP A N 1
ATOM 1597 C CA . ASP A 1 199 ? 8.966 -0.283 -2.765 1.00 95.31 199 ASP A CA 1
ATOM 1598 C C . ASP A 1 199 ? 8.665 -0.497 -4.252 1.00 95.31 199 ASP A C 1
ATOM 1600 O O . ASP A 1 199 ? 9.544 -0.359 -5.099 1.00 95.31 199 ASP A O 1
ATOM 1604 N N . ILE A 1 200 ? 7.399 -0.761 -4.590 1.00 94.38 200 ILE A N 1
ATOM 1605 C CA . ILE A 1 200 ? 6.955 -0.895 -5.981 1.00 94.38 200 ILE A CA 1
ATOM 1606 C C . ILE A 1 200 ? 7.210 0.399 -6.757 1.00 94.38 200 ILE A C 1
ATOM 1608 O O . ILE A 1 200 ? 7.687 0.351 -7.891 1.00 94.38 200 ILE A O 1
ATOM 1612 N N . GLN A 1 201 ? 6.925 1.558 -6.161 1.00 92.81 201 GLN A N 1
ATOM 1613 C CA . GLN A 1 201 ? 7.200 2.846 -6.788 1.00 92.81 201 GLN A CA 1
ATOM 1614 C C . GLN A 1 201 ? 8.699 3.027 -7.056 1.00 92.81 201 GLN A C 1
ATOM 1616 O O . GLN A 1 201 ? 9.066 3.433 -8.159 1.00 92.81 201 GLN A O 1
ATOM 1621 N N . VAL A 1 202 ? 9.559 2.695 -6.088 1.00 93.56 202 VAL A N 1
ATOM 1622 C CA . VAL A 1 202 ? 11.022 2.750 -6.230 1.00 93.56 202 VAL A CA 1
ATOM 1623 C C . VAL A 1 202 ? 11.501 1.815 -7.340 1.00 93.56 202 VAL A C 1
ATOM 1625 O O . VAL A 1 202 ? 12.277 2.230 -8.200 1.00 93.56 202 VAL A O 1
ATOM 1628 N N . GLU A 1 203 ? 11.005 0.580 -7.382 1.00 93.56 203 GLU A N 1
ATOM 1629 C CA . GLU A 1 203 ? 11.367 -0.407 -8.404 1.00 93.56 203 GLU A CA 1
ATOM 1630 C C . GLU A 1 203 ? 10.948 0.036 -9.811 1.00 93.56 203 GLU A C 1
ATOM 1632 O O . GLU A 1 203 ? 11.739 -0.044 -10.757 1.00 93.56 203 GLU A O 1
ATOM 1637 N N . ILE A 1 204 ? 9.739 0.582 -9.960 1.00 92.50 204 ILE A N 1
ATOM 1638 C CA . ILE A 1 204 ? 9.255 1.128 -11.234 1.00 92.50 204 ILE A CA 1
ATOM 1639 C C . ILE A 1 204 ? 10.074 2.362 -11.635 1.00 92.50 204 ILE A C 1
ATOM 1641 O O . ILE A 1 204 ? 10.487 2.472 -12.792 1.00 92.50 204 ILE A O 1
ATOM 1645 N N . GLN A 1 205 ? 10.359 3.268 -10.696 1.00 92.38 205 GLN A N 1
ATOM 1646 C CA . GLN A 1 205 ? 11.167 4.461 -10.945 1.00 92.38 205 GLN A CA 1
ATOM 1647 C C . GLN A 1 205 ? 12.578 4.091 -11.408 1.00 92.38 205 GLN A C 1
ATOM 1649 O O . GLN A 1 205 ? 13.061 4.612 -12.414 1.00 92.38 205 GLN A O 1
ATOM 1654 N N . ASN A 1 206 ? 13.230 3.159 -10.716 1.00 93.62 206 ASN A N 1
ATOM 1655 C CA . ASN A 1 206 ? 14.570 2.699 -11.060 1.00 93.62 206 ASN A CA 1
ATOM 1656 C C . ASN A 1 206 ? 14.594 1.975 -12.411 1.00 93.62 206 ASN A C 1
ATOM 1658 O O . ASN A 1 206 ? 15.529 2.177 -13.189 1.00 93.62 206 ASN A O 1
ATOM 1662 N N . SER A 1 207 ? 13.555 1.196 -12.723 1.00 91.88 207 SER A N 1
ATOM 1663 C CA . SER A 1 207 ? 13.443 0.458 -13.987 1.00 91.88 207 SER A CA 1
ATOM 1664 C C . SER A 1 207 ? 13.174 1.368 -15.191 1.00 91.88 207 SER A C 1
ATOM 1666 O O . SER A 1 207 ? 13.754 1.171 -16.259 1.00 91.88 207 SER A O 1
ATOM 1668 N N . LEU A 1 208 ? 12.310 2.378 -15.038 1.00 91.12 208 LEU A N 1
ATOM 1669 C CA . LEU A 1 208 ? 11.918 3.272 -16.134 1.00 91.12 208 LEU A CA 1
ATOM 1670 C C . LEU A 1 208 ? 12.859 4.462 -16.307 1.00 91.12 208 LEU A C 1
ATOM 1672 O O . LEU A 1 208 ? 13.159 4.837 -17.439 1.00 91.12 208 LEU A O 1
ATOM 1676 N N . LEU A 1 209 ? 13.311 5.058 -15.203 1.00 92.31 209 LEU A N 1
ATOM 1677 C CA . LEU A 1 209 ? 14.012 6.343 -15.203 1.00 92.31 209 LEU A CA 1
ATOM 1678 C C . LEU A 1 209 ? 15.477 6.240 -14.775 1.00 92.31 209 LEU A C 1
ATOM 1680 O O . LEU A 1 209 ? 16.259 7.141 -15.077 1.00 92.31 209 LEU A O 1
ATOM 1684 N N . GLY A 1 210 ? 15.881 5.157 -14.105 1.00 89.75 210 GLY A N 1
ATOM 1685 C CA . GLY A 1 210 ? 17.213 5.073 -13.503 1.00 89.75 210 GLY A CA 1
ATOM 1686 C C . GLY A 1 210 ? 18.357 5.199 -14.513 1.00 89.75 210 GLY A C 1
ATOM 1687 O O . GLY A 1 210 ? 19.353 5.877 -14.257 1.00 89.75 210 GLY A O 1
ATOM 1688 N N . ALA A 1 211 ? 18.183 4.611 -15.700 1.00 88.69 211 ALA A N 1
ATOM 1689 C CA . ALA A 1 211 ? 19.142 4.730 -16.796 1.00 88.69 211 ALA A CA 1
ATOM 1690 C C . ALA A 1 211 ? 19.182 6.142 -17.409 1.00 88.69 211 ALA A C 1
ATOM 1692 O O . ALA A 1 211 ? 20.249 6.574 -17.833 1.00 88.69 211 ALA A O 1
ATOM 1693 N N . LEU A 1 212 ? 18.052 6.861 -17.430 1.00 88.38 212 LEU A N 1
ATOM 1694 C CA . LEU A 1 212 ? 17.941 8.198 -18.031 1.00 88.38 212 LEU A CA 1
ATOM 1695 C C . LEU A 1 212 ? 18.665 9.263 -17.212 1.00 88.38 212 LEU A C 1
ATOM 1697 O O . LEU A 1 212 ? 19.295 10.154 -17.770 1.00 88.38 212 LEU A O 1
ATOM 1701 N N . PHE A 1 213 ? 18.589 9.158 -15.887 1.00 90.31 213 PHE A N 1
ATOM 1702 C CA . PHE A 1 213 ? 19.217 10.113 -14.972 1.00 90.31 213 PHE A CA 1
ATOM 1703 C C . PHE A 1 213 ? 20.554 9.621 -14.409 1.00 90.31 213 PHE A C 1
ATOM 1705 O O . PHE A 1 213 ? 21.134 10.294 -13.558 1.00 90.31 213 PHE A O 1
ATOM 1712 N N . HIS A 1 214 ? 21.029 8.446 -14.843 1.00 90.88 214 HIS A N 1
ATOM 1713 C CA . HIS A 1 214 ? 22.221 7.777 -14.308 1.00 90.88 214 HIS A CA 1
ATOM 1714 C C . HIS A 1 214 ? 22.225 7.699 -12.771 1.00 90.88 214 HIS A C 1
ATOM 1716 O O . HIS A 1 214 ? 23.262 7.830 -12.119 1.00 90.88 214 HIS A O 1
ATOM 1722 N N . ARG A 1 215 ? 21.042 7.511 -12.179 1.00 93.25 215 ARG A N 1
ATOM 1723 C CA . ARG A 1 215 ? 20.827 7.523 -10.732 1.00 93.25 215 ARG A CA 1
ATOM 1724 C C . ARG A 1 215 ? 19.681 6.594 -10.369 1.00 93.25 215 ARG A C 1
ATOM 1726 O O . ARG A 1 215 ? 18.660 6.586 -11.044 1.00 93.25 215 ARG A O 1
ATOM 1733 N N . LYS A 1 216 ? 19.830 5.874 -9.259 1.00 93.12 216 LYS A N 1
ATOM 1734 C CA . LYS A 1 216 ? 18.758 5.088 -8.647 1.00 93.12 216 LYS A CA 1
ATOM 1735 C C . LYS A 1 216 ? 18.322 5.695 -7.319 1.00 93.12 216 LYS A C 1
ATOM 1737 O O . LYS A 1 216 ? 19.120 6.314 -6.610 1.00 93.12 216 LYS A O 1
ATOM 1742 N N . VAL A 1 217 ? 17.048 5.523 -7.005 1.00 93.44 217 VAL A N 1
ATOM 1743 C CA . VAL A 1 217 ? 16.497 5.747 -5.672 1.00 93.44 217 VAL A CA 1
ATOM 1744 C C . VAL A 1 217 ? 16.882 4.548 -4.805 1.00 93.44 217 VAL A C 1
ATOM 1746 O O . VAL A 1 217 ? 16.722 3.413 -5.263 1.00 93.44 217 VAL A O 1
ATOM 1749 N N . PRO A 1 218 ? 17.428 4.769 -3.597 1.00 93.69 218 PRO A N 1
ATOM 1750 C CA . PRO A 1 218 ? 17.803 3.674 -2.717 1.00 93.69 218 PRO A CA 1
ATOM 1751 C C . PRO A 1 218 ? 16.567 2.896 -2.264 1.00 93.69 218 PRO A C 1
ATOM 1753 O O . PRO A 1 218 ? 15.521 3.475 -1.973 1.00 93.69 218 PRO A O 1
ATOM 1756 N N . VAL A 1 219 ? 16.725 1.580 -2.173 1.00 93.06 219 VAL A N 1
ATOM 1757 C CA . VAL A 1 219 ? 15.751 0.684 -1.549 1.00 93.06 219 VAL A CA 1
ATOM 1758 C C . VAL A 1 219 ? 15.738 0.941 -0.038 1.00 93.06 219 VAL A C 1
ATOM 1760 O O . VAL A 1 219 ? 16.777 1.250 0.555 1.00 93.06 219 VAL A O 1
ATOM 1763 N N . ARG A 1 220 ? 14.572 0.826 0.605 1.00 93.31 220 ARG A N 1
ATOM 1764 C CA . ARG A 1 220 ? 14.468 1.002 2.059 1.00 93.31 220 ARG A CA 1
ATOM 1765 C C . ARG A 1 220 ? 15.255 -0.063 2.825 1.00 93.31 220 ARG A C 1
ATOM 1767 O O . ARG A 1 220 ? 15.309 -1.228 2.440 1.00 93.31 220 ARG A O 1
ATOM 1774 N N . THR A 1 221 ? 15.773 0.329 3.981 1.00 93.00 221 THR A N 1
ATOM 1775 C CA . THR A 1 221 ? 16.457 -0.558 4.927 1.00 93.00 221 THR A CA 1
ATOM 1776 C C . THR A 1 221 ? 15.710 -0.537 6.261 1.00 93.00 221 THR A C 1
ATOM 1778 O O . THR A 1 221 ? 15.970 0.349 7.079 1.00 93.00 221 THR A O 1
ATOM 1781 N N . PRO A 1 222 ? 14.735 -1.440 6.480 1.00 90.06 222 PRO A N 1
ATOM 1782 C CA . PRO A 1 222 ? 14.014 -1.493 7.747 1.00 90.06 222 PRO A CA 1
ATOM 1783 C C . PRO A 1 222 ? 14.967 -1.849 8.897 1.00 90.06 222 PRO A C 1
ATOM 1785 O O . PRO A 1 222 ? 15.901 -2.632 8.722 1.00 90.06 222 PRO A O 1
ATOM 1788 N N . ASN A 1 223 ? 14.718 -1.276 10.080 1.00 89.00 223 ASN A N 1
ATOM 1789 C CA . ASN A 1 223 ? 15.523 -1.541 11.281 1.00 89.00 223 ASN A CA 1
ATOM 1790 C C . ASN A 1 223 ? 15.461 -3.017 11.694 1.00 89.00 223 ASN A C 1
ATOM 1792 O O . ASN A 1 223 ? 16.459 -3.584 12.136 1.00 89.00 223 ASN A O 1
ATOM 1796 N N . ASP A 1 224 ? 14.290 -3.635 11.531 1.00 89.56 224 ASP A N 1
ATOM 1797 C CA . ASP A 1 224 ? 14.107 -5.068 11.713 1.00 89.56 224 ASP A CA 1
ATOM 1798 C C . ASP A 1 224 ? 14.203 -5.789 10.361 1.00 89.56 224 ASP A C 1
ATOM 1800 O O . ASP A 1 224 ? 13.516 -5.463 9.390 1.00 89.56 224 ASP A O 1
ATOM 1804 N N . LYS A 1 225 ? 15.065 -6.806 10.311 1.00 87.38 225 LYS A N 1
ATOM 1805 C CA . LYS A 1 225 ? 15.290 -7.641 9.128 1.00 87.38 225 LYS A CA 1
ATOM 1806 C C . LYS A 1 225 ? 14.111 -8.568 8.828 1.00 87.38 225 LYS A C 1
ATOM 1808 O O . LYS A 1 225 ? 14.063 -9.126 7.730 1.00 87.38 225 LYS A O 1
ATOM 1813 N N . SER A 1 226 ? 13.182 -8.754 9.768 1.00 88.81 226 SER A N 1
ATOM 1814 C CA . SER A 1 226 ? 11.981 -9.578 9.595 1.00 88.81 226 SER A CA 1
ATOM 1815 C C . SER A 1 226 ? 11.020 -9.012 8.540 1.00 88.81 226 SER A C 1
ATOM 1817 O O . SER A 1 226 ? 10.362 -9.788 7.839 1.00 88.81 226 SER A O 1
ATOM 1819 N N . TYR A 1 227 ? 11.025 -7.691 8.327 1.00 91.81 227 TYR A N 1
ATOM 1820 C CA . TYR A 1 227 ? 10.221 -7.046 7.294 1.00 91.81 227 TYR A CA 1
ATOM 1821 C C . TYR A 1 227 ? 10.656 -7.472 5.892 1.00 9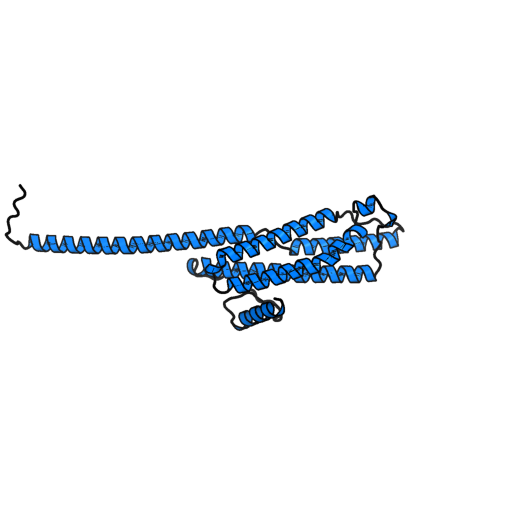1.81 227 TYR A C 1
ATOM 1823 O O . TYR A 1 227 ? 11.842 -7.573 5.573 1.00 91.81 227 TYR A O 1
ATOM 1831 N N . ILE A 1 228 ? 9.664 -7.713 5.041 1.00 94.31 228 ILE A N 1
ATOM 1832 C CA . ILE A 1 228 ? 9.858 -8.012 3.622 1.00 94.31 228 ILE A CA 1
ATOM 1833 C C . ILE A 1 228 ? 10.012 -6.691 2.887 1.00 94.31 228 ILE A C 1
ATOM 1835 O O . ILE A 1 228 ? 9.162 -5.827 3.070 1.00 94.31 228 ILE A O 1
ATOM 1839 N N . VAL A 1 229 ? 11.041 -6.552 2.052 1.00 96.06 229 VAL A N 1
ATOM 1840 C CA . VAL A 1 229 ? 11.255 -5.410 1.149 1.00 96.06 229 VAL A CA 1
ATOM 1841 C C . VAL A 1 229 ? 11.058 -5.874 -0.289 1.00 96.06 229 VAL A C 1
ATOM 1843 O O . VAL A 1 229 ? 11.607 -6.899 -0.681 1.00 96.06 229 VAL A O 1
ATOM 1846 N N . LEU A 1 230 ? 10.269 -5.166 -1.093 1.00 96.12 230 LEU A N 1
ATOM 1847 C CA . LEU A 1 230 ? 10.061 -5.558 -2.489 1.00 96.12 230 LEU A CA 1
ATOM 1848 C C . LEU A 1 230 ? 11.176 -4.961 -3.351 1.00 96.12 230 LEU A C 1
ATOM 1850 O O . LEU A 1 230 ? 11.100 -3.809 -3.757 1.00 96.12 230 LEU A O 1
ATOM 1854 N N . THR A 1 231 ? 12.233 -5.731 -3.616 1.00 95.19 231 THR A N 1
ATOM 1855 C CA . THR A 1 231 ? 13.333 -5.259 -4.464 1.00 95.19 231 THR A CA 1
ATOM 1856 C C . THR A 1 231 ? 13.862 -6.311 -5.423 1.00 95.19 231 THR A C 1
ATOM 1858 O O . THR A 1 231 ? 13.866 -7.500 -5.115 1.00 95.19 231 THR A O 1
ATOM 1861 N N . SER A 1 232 ? 14.286 -5.867 -6.608 1.00 93.12 232 SER A N 1
ATOM 1862 C CA . SER A 1 232 ? 14.920 -6.708 -7.624 1.00 93.12 232 SER A CA 1
ATOM 1863 C C . SER A 1 232 ? 16.434 -6.864 -7.449 1.00 93.12 232 SER A C 1
ATOM 1865 O O . SER A 1 232 ? 17.020 -7.738 -8.088 1.00 93.12 232 SER A O 1
ATOM 1867 N N . GLU A 1 233 ? 17.067 -6.043 -6.606 1.00 91.50 233 GLU A N 1
ATOM 1868 C CA . GLU A 1 233 ? 18.529 -6.000 -6.453 1.00 91.50 233 GLU A CA 1
ATOM 1869 C C . GLU A 1 233 ? 19.066 -7.047 -5.463 1.00 91.50 233 GLU A C 1
ATOM 1871 O O . GLU A 1 233 ? 20.239 -7.411 -5.531 1.00 91.50 233 GLU A O 1
ATOM 1876 N N . ASP A 1 234 ? 18.208 -7.566 -4.579 1.00 92.81 234 ASP A N 1
ATOM 1877 C CA . ASP A 1 234 ? 18.561 -8.538 -3.541 1.00 92.81 234 ASP A CA 1
ATOM 1878 C C . ASP A 1 234 ? 17.885 -9.895 -3.799 1.00 92.81 234 ASP A C 1
ATOM 1880 O O . ASP A 1 234 ? 16.663 -10.051 -3.700 1.00 92.81 234 ASP A O 1
ATOM 1884 N N . HIS A 1 235 ? 18.699 -10.905 -4.117 1.00 93.06 235 HIS A N 1
ATOM 1885 C CA . HIS A 1 235 ? 18.217 -12.252 -4.409 1.00 93.06 235 HIS A CA 1
ATOM 1886 C C . HIS A 1 235 ? 17.626 -12.962 -3.182 1.00 93.06 235 HIS A C 1
ATOM 1888 O O . HIS A 1 235 ? 16.628 -13.670 -3.317 1.00 93.06 235 HIS A O 1
ATOM 1894 N N . GLU A 1 236 ? 18.196 -12.758 -1.991 1.00 93.44 236 GLU A N 1
ATOM 1895 C CA . GLU A 1 236 ? 17.671 -13.346 -0.754 1.00 93.44 236 GLU A CA 1
ATOM 1896 C C . GLU A 1 236 ? 16.289 -12.765 -0.450 1.00 93.44 236 GLU A C 1
ATOM 1898 O O . GLU A 1 236 ? 15.345 -13.495 -0.129 1.00 93.44 236 GLU A O 1
ATOM 1903 N N . MET A 1 237 ? 16.140 -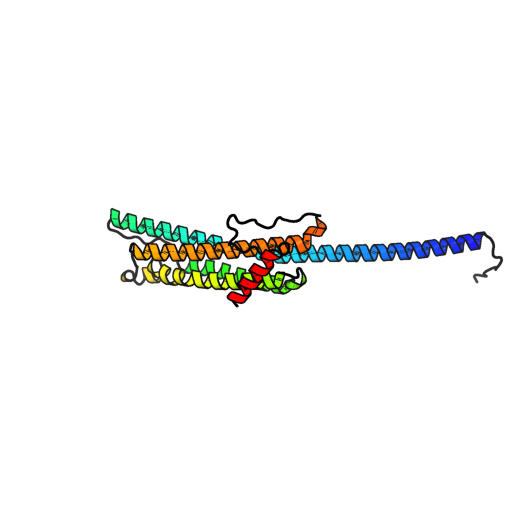11.452 -0.626 1.00 94.19 237 MET A N 1
ATOM 1904 C CA . MET A 1 237 ? 14.860 -10.788 -0.430 1.00 94.19 237 MET A CA 1
ATOM 1905 C C . MET A 1 237 ? 13.806 -11.255 -1.444 1.00 94.19 237 MET A C 1
ATOM 1907 O O . MET A 1 237 ? 12.674 -11.540 -1.053 1.00 94.19 237 MET A O 1
ATOM 1911 N N . LEU A 1 238 ? 14.166 -11.434 -2.721 1.00 95.12 238 LEU A N 1
ATOM 1912 C CA . 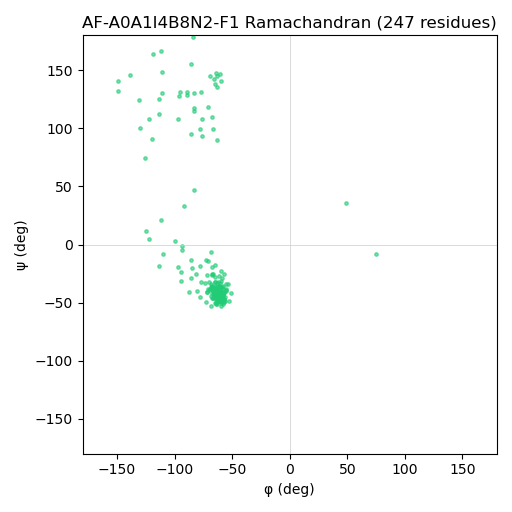LEU A 1 238 ? 13.259 -12.000 -3.730 1.00 95.12 238 LEU A CA 1
ATOM 1913 C C . LEU A 1 238 ? 12.751 -13.396 -3.346 1.00 95.12 238 LEU A C 1
ATOM 1915 O O . LEU A 1 238 ? 11.558 -13.673 -3.488 1.00 95.12 238 LEU A O 1
ATOM 1919 N N . GLU A 1 239 ? 13.618 -14.266 -2.828 1.00 95.56 239 GLU A N 1
ATOM 1920 C CA . GLU A 1 239 ? 13.205 -15.588 -2.341 1.00 95.56 239 GLU A CA 1
ATOM 1921 C C . GLU A 1 239 ? 12.263 -15.492 -1.138 1.00 95.56 239 GLU A C 1
ATOM 1923 O O . GLU A 1 239 ? 11.273 -16.227 -1.053 1.00 95.56 239 GLU A O 1
ATOM 1928 N N . ARG A 1 240 ? 12.500 -14.539 -0.229 1.00 95.62 240 ARG A N 1
ATOM 1929 C CA . ARG A 1 240 ? 11.580 -14.270 0.884 1.00 95.62 240 ARG A CA 1
ATOM 1930 C C . ARG A 1 240 ? 10.209 -13.818 0.391 1.00 95.62 240 ARG A C 1
ATOM 1932 O O . ARG A 1 240 ? 9.206 -14.313 0.905 1.00 95.62 240 ARG A O 1
ATOM 1939 N N . VAL A 1 241 ? 10.147 -12.950 -0.622 1.00 96.31 241 VAL A N 1
ATOM 1940 C CA . VAL A 1 241 ? 8.880 -12.529 -1.243 1.00 96.31 241 VAL A CA 1
ATOM 1941 C C . VAL A 1 241 ? 8.171 -13.725 -1.887 1.00 96.31 241 VAL A C 1
ATOM 1943 O O . VAL A 1 241 ? 6.983 -13.925 -1.649 1.00 96.31 241 VAL A O 1
ATOM 1946 N N . ARG A 1 242 ? 8.885 -14.578 -2.636 1.00 96.81 242 ARG A N 1
ATOM 1947 C CA . ARG A 1 242 ? 8.312 -15.804 -3.232 1.00 96.81 242 ARG A CA 1
ATOM 1948 C C . ARG A 1 242 ? 7.743 -16.742 -2.178 1.00 96.81 242 ARG A C 1
ATOM 1950 O O . ARG A 1 242 ? 6.636 -17.256 -2.337 1.00 96.81 242 ARG A O 1
ATOM 1957 N N . LYS A 1 243 ? 8.481 -16.955 -1.086 1.00 96.75 243 LYS A N 1
ATOM 1958 C CA . LYS A 1 243 ? 8.026 -17.774 0.039 1.00 96.75 243 LYS A CA 1
ATOM 1959 C C . LYS A 1 243 ? 6.779 -17.177 0.686 1.00 96.75 243 LYS A C 1
ATOM 1961 O O . LYS A 1 243 ? 5.825 -17.913 0.917 1.00 96.75 243 LYS A O 1
ATOM 1966 N N . PHE A 1 244 ? 6.771 -15.866 0.923 1.00 96.56 244 PHE A N 1
ATOM 1967 C CA . PHE A 1 244 ? 5.613 -15.152 1.452 1.00 96.56 244 PHE A CA 1
ATOM 1968 C C . PHE A 1 244 ? 4.380 -15.337 0.564 1.00 96.56 244 PHE A C 1
ATOM 1970 O O . PHE A 1 244 ? 3.332 -15.738 1.066 1.00 96.56 244 PHE A O 1
ATOM 1977 N N . VAL A 1 245 ? 4.514 -15.133 -0.750 1.00 97.00 245 VAL A N 1
ATOM 1978 C CA . VAL A 1 245 ? 3.410 -15.326 -1.699 1.00 97.00 245 VAL A CA 1
ATOM 1979 C C . VAL A 1 245 ? 2.909 -16.768 -1.665 1.00 97.00 245 VAL A C 1
ATOM 1981 O O . VAL A 1 245 ? 1.716 -16.991 -1.489 1.00 97.00 245 VAL A O 1
ATOM 1984 N N . LYS A 1 246 ? 3.806 -17.757 -1.731 1.00 96.31 246 LYS A N 1
ATOM 1985 C CA . LYS A 1 246 ? 3.443 -19.183 -1.716 1.00 96.31 246 LYS A CA 1
ATOM 1986 C C . LYS A 1 246 ? 2.734 -19.625 -0.430 1.00 96.31 246 LYS A C 1
ATOM 1988 O O . LYS A 1 246 ? 1.930 -20.545 -0.475 1.00 96.31 246 LYS A O 1
ATOM 1993 N N . GLN A 1 247 ? 3.056 -19.019 0.710 1.00 95.31 247 GLN A N 1
ATOM 1994 C CA . GLN A 1 247 ? 2.441 -19.350 2.000 1.00 95.31 247 GLN A CA 1
ATOM 1995 C C . GLN A 1 247 ? 1.042 -18.744 2.186 1.00 95.31 247 GLN A C 1
ATOM 1997 O O . GLN A 1 247 ? 0.312 -19.208 3.054 1.00 95.31 247 GLN A O 1
ATOM 2002 N N . ASN A 1 248 ? 0.683 -17.724 1.398 1.00 92.94 248 ASN A N 1
ATOM 2003 C CA . ASN A 1 248 ? -0.553 -16.943 1.549 1.00 92.94 248 ASN A CA 1
ATOM 2004 C C . ASN A 1 248 ? -1.408 -16.900 0.257 1.00 92.94 248 ASN A C 1
ATOM 2006 O O . ASN A 1 248 ? -2.335 -16.089 0.140 1.00 92.94 248 ASN A O 1
ATOM 2010 N N . SER A 1 249 ? -1.065 -17.734 -0.730 1.00 77.06 249 SER A N 1
ATOM 2011 C CA . SER A 1 249 ? -1.851 -17.971 -1.952 1.00 77.06 249 SER A CA 1
ATOM 2012 C C . SER A 1 249 ? -2.767 -19.164 -1.751 1.00 77.06 249 SER A C 1
ATOM 2014 O O . SER A 1 249 ? -3.951 -19.031 -2.124 1.00 77.06 249 SER A O 1
#

Solvent-accessible surface area (backbone atoms only — not comparable to full-atom values): 13894 Å² total; per-residue (Å²): 133,88,78,82,75,86,75,87,44,73,69,56,55,52,52,54,51,52,50,51,52,49,51,53,49,51,54,51,48,54,51,53,50,52,51,51,50,53,4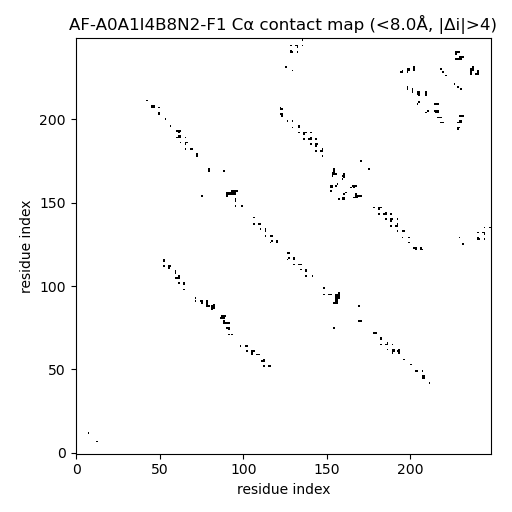9,51,52,52,52,53,51,31,51,54,52,49,51,62,52,47,70,58,51,77,80,53,60,52,48,63,58,39,51,50,51,55,52,52,51,56,42,48,52,53,26,53,54,45,17,74,74,70,76,52,76,56,63,38,88,49,50,46,67,58,54,51,51,52,50,51,54,38,52,55,42,50,53,52,39,48,54,51,50,63,76,49,33,89,69,40,93,59,43,58,61,49,44,52,46,45,54,48,42,54,50,52,39,52,59,37,42,49,70,53,67,72,49,39,44,34,52,25,46,24,74,61,25,69,77,36,60,89,62,46,49,80,77,52,74,69,50,47,55,51,52,50,51,45,50,50,52,29,34,55,39,21,48,52,46,46,50,45,52,50,27,49,50,44,51,50,45,36,61,56,43,15,77,79,69,75,48,70,72,81,78,86,79,67,93,56,79,86,62,86,61,61,50,91,89,41,69,70,44,41,50,51,51,53,52,52,39,69,76,70,109

Secondary structure (DSSP, 8-state):
---------HHHHHHHHHHHHHHHHHHHHHHHHHHHHHHHHHHHHHHHHHHHHHHHHTT--THHHHHHHHHHHHHHHHHHHHHHHHS--------HHHHHHHHHHHHHHHHHHHHHHHHTGGG-TTHHHHHHHHHHHHHHHHHHHHHHHHHHHHHS--HHHHH-GGG-----HHHHHHHHHHHHHHHHHHHHHHHHHHHHHHHHHHHHHTTTTT--PPPP--SSTTS----SS-HHHHHHHHHHHHHH-

Sequence (249 aa):
MFCFDPTIDWSTIVQLVGFLVAIVTVFYQMHAQRNLQREKHRQELQVSTYEKIVERMSFVSPVGVAMTFHIVYGALENAVIKKNETGTYVPPPFDPGALDNDFKKISMGLWKIASTIQTFEIVASNLPLFREALIIKLRHLGDAYLPLVQVLPYLLISEKGITDPEKLLIPNEQDFLTLQANINEFHEVAYDVASFLHDIQVEIQNSLLGALFHRKVPVRTPNDKSYIVLTSEDHEMLERVRKFVKQNS

pLDDT: mean 89.56, std 8.98, range [40.5, 97.94]

Radius of gyration: 31.34 Å; Cα contacts (8 Å, |Δi|>4): 205; chains: 1; bounding box: 72×36×112 Å

Mean predicted aligned error: 8.05 Å